Protein AF-A0A847K3V3-F1 (afdb_monomer_lite)

Radius of gyration: 25.54 Å; chains: 1; bounding box: 65×46×71 Å

Secondary structure (DSSP, 8-state)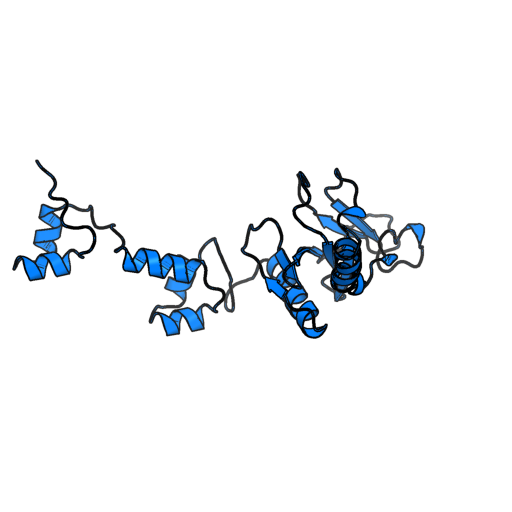:
-------TT--HHHHHHHTT--HHHHHHHH-S------HHHHHHHHHHHT--S-HHHHHHHHT--HHHHHHHHTTTS---SSS---HHHHHHHHHHHHHHHTT--EEEPPTTSSSSEEETTTEEEEEEEE-S----TT-SSPEEEEE--S---S---SEEEEEETTTTEEEEEEGGGS-TT--EEEEESS-S-GGG-TTGGGBT-THHHHTHHHHHHHHTTS--

Structure (mmCIF, N/CA/C/O backbone):
data_AF-A0A847K3V3-F1
#
_entry.id   AF-A0A847K3V3-F1
#
loop_
_atom_site.group_PDB
_atom_site.id
_atom_site.type_symbol
_atom_site.label_atom_id
_atom_site.label_alt_id
_atom_site.label_comp_id
_atom_site.label_asym_id
_atom_site.label_entity_id
_atom_site.label_seq_id
_atom_site.pdbx_PDB_ins_code
_atom_site.Cartn_x
_atom_site.Cartn_y
_atom_site.Cartn_z
_atom_site.occupancy
_atom_site.B_iso_or_equiv
_atom_site.auth_seq_id
_atom_site.auth_comp_id
_atom_site.auth_asym_id
_atom_site.auth_atom_id
_atom_site.pdbx_PDB_model_num
ATOM 1 N N . MET A 1 1 ? -19.399 -12.990 51.631 1.00 38.16 1 MET A N 1
ATOM 2 C CA . MET A 1 1 ? -20.246 -11.863 51.183 1.00 38.16 1 MET A CA 1
ATOM 3 C C . MET A 1 1 ? -20.581 -12.101 49.711 1.00 38.16 1 MET A C 1
ATOM 5 O O . MET A 1 1 ? -19.675 -12.047 48.886 1.00 38.16 1 MET A O 1
ATOM 9 N N . MET A 1 2 ? -21.820 -12.499 49.395 1.00 31.27 2 MET A N 1
ATOM 10 C CA . MET A 1 2 ? -22.262 -12.722 48.008 1.00 31.27 2 MET A CA 1
ATOM 11 C C . MET A 1 2 ? -22.215 -11.388 47.258 1.00 31.27 2 MET A C 1
ATOM 13 O O . MET A 1 2 ? -22.890 -10.440 47.647 1.00 31.27 2 MET A O 1
ATOM 17 N N . ARG A 1 3 ? -21.398 -11.299 46.203 1.00 40.47 3 ARG A N 1
ATOM 18 C CA . ARG A 1 3 ? -21.439 -10.159 45.281 1.00 40.47 3 ARG A CA 1
ATOM 19 C C . ARG A 1 3 ? -22.693 -10.304 44.426 1.00 40.47 3 ARG A C 1
ATOM 21 O O . ARG A 1 3 ? -22.764 -11.219 43.609 1.00 40.47 3 ARG A O 1
ATOM 28 N N . LEU A 1 4 ? -23.662 -9.416 44.625 1.00 42.53 4 LEU A N 1
ATOM 29 C CA . LEU A 1 4 ? -24.812 -9.273 43.737 1.00 42.53 4 LEU A CA 1
ATOM 30 C C . LEU A 1 4 ? -24.288 -8.858 42.354 1.00 42.53 4 LEU A C 1
ATOM 32 O O . LEU A 1 4 ? -23.790 -7.746 42.184 1.00 42.53 4 LEU A O 1
ATOM 36 N N . ARG A 1 5 ? -24.336 -9.770 41.378 1.00 48.75 5 ARG A N 1
ATOM 37 C CA . ARG A 1 5 ? -24.176 -9.426 39.961 1.00 48.75 5 ARG A CA 1
ATOM 38 C C . ARG A 1 5 ? -25.564 -9.058 39.455 1.00 48.75 5 ARG A C 1
ATOM 40 O O . ARG A 1 5 ? -26.377 -9.943 39.215 1.00 48.75 5 ARG A O 1
ATOM 47 N N . PHE A 1 6 ? -25.856 -7.763 39.416 1.00 49.50 6 PHE A N 1
ATOM 48 C CA . PHE A 1 6 ? -27.097 -7.268 38.830 1.00 49.50 6 PHE A CA 1
ATOM 49 C C . PHE A 1 6 ? -26.998 -7.327 37.299 1.00 49.50 6 PHE A C 1
ATOM 51 O O . PHE A 1 6 ? -25.887 -7.273 36.770 1.00 49.50 6 PHE A O 1
ATOM 58 N N . GLY A 1 7 ? -28.138 -7.509 36.624 1.00 51.12 7 GLY A N 1
ATOM 59 C CA . GLY A 1 7 ? -28.247 -7.855 35.201 1.00 51.12 7 GLY A CA 1
ATOM 60 C C . GLY A 1 7 ? -27.333 -7.040 34.283 1.00 51.12 7 GLY A C 1
ATOM 61 O O . GLY A 1 7 ? -27.104 -5.854 34.508 1.00 51.12 7 GLY A O 1
ATOM 62 N N . GLU A 1 8 ? -26.804 -7.701 33.252 1.00 55.78 8 GLU A N 1
ATOM 63 C CA . GLU A 1 8 ? -25.613 -7.339 32.460 1.00 55.78 8 GLU A CA 1
ATOM 64 C C . GLU A 1 8 ? -25.660 -5.999 31.687 1.00 55.78 8 GLU A C 1
ATOM 66 O O . GLU A 1 8 ? -24.830 -5.768 30.811 1.00 55.78 8 GLU A O 1
ATOM 71 N N . ARG A 1 9 ? -26.605 -5.091 31.959 1.00 57.56 9 ARG A N 1
ATOM 72 C CA . ARG A 1 9 ? -26.912 -3.962 31.062 1.00 57.56 9 ARG A CA 1
ATOM 73 C C . ARG A 1 9 ? -27.225 -2.622 31.726 1.00 57.56 9 ARG A C 1
ATOM 75 O O . ARG A 1 9 ? -27.602 -1.699 31.016 1.00 57.56 9 ARG A O 1
ATOM 82 N N . MET A 1 10 ? -27.049 -2.475 33.040 1.00 62.75 10 MET A N 1
ATOM 83 C CA . MET A 1 10 ? -27.389 -1.228 33.745 1.00 62.75 10 MET A CA 1
ATOM 84 C C . MET A 1 10 ? -26.160 -0.532 34.335 1.00 62.75 10 MET A C 1
ATOM 86 O O . MET A 1 10 ? -25.298 -1.151 34.962 1.00 62.75 10 MET A O 1
ATOM 90 N N . SER A 1 11 ? -26.084 0.784 34.156 1.00 68.88 11 SER A N 1
ATOM 91 C CA . SER A 1 11 ? -25.119 1.649 34.830 1.00 68.88 11 SER A CA 1
ATOM 92 C C . SER A 1 11 ? -25.446 1.790 36.322 1.00 68.88 11 SER A C 1
ATOM 94 O O . SER A 1 11 ? -26.583 1.627 36.762 1.00 68.88 11 SER A O 1
ATOM 96 N N . LEU A 1 12 ? -24.452 2.179 37.130 1.00 74.44 12 LEU A N 1
ATOM 97 C CA . LEU A 1 12 ? -24.646 2.415 38.571 1.00 74.44 12 LEU A CA 1
ATOM 98 C C . LEU A 1 12 ? -25.704 3.494 38.874 1.00 74.44 12 LEU A C 1
ATOM 100 O O . LEU A 1 12 ? -26.260 3.508 39.969 1.00 74.44 12 LEU A O 1
ATOM 104 N N . ALA A 1 13 ? -25.939 4.420 37.939 1.00 74.44 13 ALA A N 1
ATOM 105 C CA . ALA A 1 13 ? -26.953 5.460 38.079 1.00 74.44 13 ALA A CA 1
ATOM 106 C C . ALA A 1 13 ? -28.365 4.909 37.837 1.00 74.44 13 ALA A C 1
ATOM 108 O O . ALA A 1 13 ? -29.261 5.207 38.619 1.00 74.44 13 ALA A O 1
ATOM 109 N N . GLU A 1 14 ? -28.538 4.064 36.817 1.00 74.62 14 GLU A N 1
ATOM 110 C CA . GLU A 1 14 ? -29.817 3.407 36.508 1.00 74.62 14 GLU A CA 1
ATOM 111 C C . GLU A 1 14 ? -30.233 2.450 37.628 1.00 74.62 14 GLU A C 1
ATOM 113 O O . GLU A 1 14 ? -31.376 2.491 38.072 1.00 74.62 14 GLU A O 1
ATOM 118 N N . ILE A 1 15 ? -29.280 1.687 38.178 1.00 76.88 15 ILE A N 1
ATOM 119 C CA . ILE A 1 15 ? -29.513 0.876 39.385 1.00 76.88 15 ILE A CA 1
ATOM 120 C C . ILE A 1 15 ? -29.918 1.785 40.558 1.00 76.88 15 ILE A C 1
ATOM 122 O O . ILE A 1 15 ? -30.820 1.469 41.325 1.00 76.88 15 ILE A O 1
ATOM 126 N N . GLY A 1 16 ? -29.274 2.944 40.712 1.00 82.88 16 GLY A N 1
ATOM 127 C CA . GLY A 1 16 ? -29.629 3.888 41.771 1.00 82.88 16 GLY A CA 1
ATOM 128 C C . GLY A 1 16 ? -31.071 4.386 41.662 1.00 82.88 16 GLY A C 1
ATOM 129 O O . GLY A 1 16 ? -31.800 4.406 42.651 1.00 82.88 16 GLY A O 1
ATOM 130 N N . GLN A 1 17 ? -31.497 4.733 40.449 1.00 84.06 17 GLN A N 1
ATOM 131 C CA . GLN A 1 17 ? -32.852 5.200 40.179 1.00 84.06 17 GLN A CA 1
ATOM 132 C C . GLN A 1 17 ? -33.901 4.106 40.407 1.00 84.06 17 GLN A C 1
ATOM 134 O O . GLN A 1 17 ? -34.920 4.379 41.035 1.00 84.06 17 GLN A O 1
ATOM 139 N N . GLU A 1 18 ? -33.642 2.880 39.949 1.00 82.81 18 GLU A N 1
ATOM 140 C CA . GLU A 1 18 ? -34.555 1.743 40.116 1.00 82.81 18 GLU A CA 1
ATOM 141 C C . GLU A 1 18 ? -34.776 1.394 41.594 1.00 82.81 18 GLU A C 1
ATOM 143 O O . GLU A 1 18 ? -35.905 1.179 42.030 1.00 82.81 18 GLU A O 1
ATOM 148 N N . PHE A 1 19 ? -33.704 1.395 42.387 1.00 82.75 19 PHE A N 1
ATOM 149 C CA . PHE A 1 19 ? -33.751 1.002 43.796 1.00 82.75 19 PHE A CA 1
ATOM 150 C C . PHE A 1 19 ? -33.938 2.179 44.763 1.00 82.75 19 PHE A C 1
ATOM 152 O O . PHE A 1 19 ? -33.891 1.983 45.978 1.00 82.75 19 PHE A O 1
ATOM 159 N N . GLY A 1 20 ? -34.128 3.402 44.257 1.00 86.50 20 GLY A N 1
ATOM 160 C CA . GLY A 1 20 ? -34.307 4.599 45.086 1.00 86.50 20 GLY A CA 1
ATOM 161 C C . GLY A 1 20 ? -33.097 4.924 45.970 1.00 86.50 20 GLY A C 1
ATOM 162 O O . GLY A 1 20 ? -33.245 5.469 47.063 1.00 86.50 20 GLY A O 1
ATOM 163 N N . VAL A 1 21 ? -31.889 4.573 45.527 1.00 87.62 21 VAL A N 1
ATOM 164 C CA . VAL A 1 21 ? -30.637 4.782 46.266 1.00 87.62 21 VAL A CA 1
ATOM 165 C C . VAL A 1 21 ? -29.656 5.623 45.457 1.00 87.62 21 VAL A C 1
ATOM 167 O O . VAL A 1 21 ? -29.649 5.625 44.230 1.00 87.62 21 VAL A O 1
ATOM 170 N N . SER A 1 22 ? -28.777 6.358 46.138 1.00 84.81 22 SER A N 1
ATOM 171 C CA . SER A 1 22 ? -27.793 7.181 45.432 1.00 84.81 22 SER A CA 1
ATOM 172 C C . SER A 1 22 ? -26.804 6.315 44.641 1.00 84.81 22 SER A C 1
ATOM 174 O O . SER A 1 22 ? -26.411 5.232 45.078 1.00 84.81 22 SER A O 1
ATOM 176 N N . ARG A 1 23 ? -26.315 6.830 43.504 1.00 81.19 23 ARG A N 1
ATOM 177 C CA . ARG A 1 23 ? -25.229 6.207 42.719 1.00 81.19 23 ARG A CA 1
ATOM 178 C C . ARG A 1 23 ? -24.036 5.806 43.595 1.00 81.19 23 ARG A C 1
ATOM 180 O O . ARG A 1 23 ? -23.436 4.754 43.389 1.00 81.19 23 ARG A O 1
ATOM 187 N N . GLU A 1 24 ? -23.689 6.643 44.574 1.00 80.81 24 GLU A N 1
ATOM 188 C CA . GLU A 1 24 ? -22.581 6.374 45.494 1.00 80.81 24 GLU A CA 1
ATOM 189 C C . GLU A 1 24 ? -22.891 5.199 46.429 1.00 80.81 24 GLU A C 1
ATOM 191 O O . GLU A 1 24 ? -22.016 4.377 46.696 1.00 80.81 24 GLU A O 1
ATOM 196 N N . ARG A 1 25 ? -24.151 5.046 46.854 1.00 79.75 25 ARG A N 1
ATOM 197 C CA . ARG A 1 25 ? -24.591 3.891 47.639 1.00 79.75 25 ARG A CA 1
ATOM 198 C C . ARG A 1 25 ? -24.512 2.596 46.833 1.00 79.75 25 ARG A C 1
ATOM 200 O O . ARG A 1 25 ? -24.013 1.600 47.349 1.00 79.75 25 ARG A O 1
ATOM 207 N N . VAL A 1 26 ? -24.910 2.623 45.560 1.00 78.94 26 VAL A N 1
ATOM 208 C CA . VAL A 1 26 ? -24.746 1.483 44.640 1.00 78.94 26 VAL A CA 1
ATOM 209 C C . VAL A 1 26 ? -23.263 1.124 44.480 1.00 78.94 26 VAL A C 1
ATOM 211 O O . VAL A 1 26 ? -22.890 -0.042 44.617 1.00 78.94 26 VAL A O 1
ATOM 214 N N . ARG A 1 27 ? -22.391 2.123 44.277 1.00 75.81 27 ARG A N 1
ATOM 215 C CA . ARG A 1 27 ? -20.932 1.932 44.170 1.00 75.81 27 ARG A CA 1
ATOM 216 C C . ARG A 1 27 ? -20.332 1.281 45.418 1.00 75.81 27 ARG A C 1
ATOM 218 O O . ARG A 1 27 ? -19.467 0.418 45.303 1.00 75.81 27 ARG A O 1
ATOM 225 N N . GLN A 1 28 ? -20.781 1.681 46.605 1.00 74.50 28 GLN A N 1
ATOM 226 C CA . GLN A 1 28 ? -20.326 1.108 47.875 1.00 74.50 28 GLN A CA 1
ATOM 227 C C . GLN A 1 28 ? -20.761 -0.353 48.051 1.00 74.50 28 GLN A C 1
ATOM 229 O O . GLN A 1 28 ? -19.992 -1.150 48.581 1.00 74.50 28 GLN A O 1
ATOM 234 N N . ILE A 1 29 ? -21.967 -0.710 47.595 1.00 74.38 29 ILE A N 1
ATOM 235 C CA . ILE A 1 29 ? -22.533 -2.063 47.728 1.00 74.38 29 ILE A CA 1
ATOM 236 C C . ILE A 1 29 ? -21.887 -3.043 46.736 1.00 74.38 29 ILE A C 1
ATOM 238 O O . ILE A 1 29 ? -21.522 -4.156 47.109 1.00 74.38 29 ILE A O 1
ATOM 242 N N . ILE A 1 30 ? -21.728 -2.636 45.473 1.00 68.44 30 ILE A N 1
ATOM 243 C CA . ILE A 1 30 ? -21.231 -3.499 44.383 1.00 68.44 30 ILE A CA 1
ATOM 244 C C . ILE A 1 30 ? -19.688 -3.418 44.257 1.00 68.44 30 ILE A C 1
ATOM 246 O O . ILE A 1 30 ? -19.038 -4.252 43.613 1.00 68.44 30 ILE A O 1
ATOM 250 N N . GLY A 1 31 ? -19.072 -2.445 44.935 1.00 57.97 31 GLY A N 1
ATOM 251 C CA . GLY A 1 31 ? -17.639 -2.171 44.915 1.00 57.97 31 GLY A CA 1
ATOM 252 C C . GLY A 1 31 ? -17.179 -1.452 43.643 1.00 57.97 31 GLY A C 1
ATOM 253 O O . GLY A 1 31 ? -17.958 -1.142 42.744 1.00 57.97 31 GLY A O 1
ATOM 254 N N . ASN A 1 32 ? -15.868 -1.217 43.529 1.00 53.97 32 ASN A N 1
ATOM 255 C CA . ASN A 1 32 ? -15.234 -0.587 42.361 1.00 53.97 32 ASN A CA 1
ATOM 256 C C . ASN A 1 32 ? -15.134 -1.538 41.145 1.00 53.97 32 ASN A C 1
ATOM 258 O O . ASN A 1 32 ? -14.173 -1.499 40.384 1.00 53.97 32 ASN A O 1
ATOM 262 N N . SER A 1 33 ? -16.123 -2.415 40.967 1.00 51.25 33 SER A N 1
ATOM 263 C CA . SER A 1 33 ? -16.290 -3.255 39.776 1.00 51.25 33 SER A CA 1
ATOM 264 C C . SER A 1 33 ? -16.722 -2.440 38.545 1.00 51.25 33 SER A C 1
ATOM 266 O O . SER A 1 33 ? -16.792 -2.984 37.448 1.00 51.25 33 SER A O 1
ATOM 268 N N . GLY A 1 34 ? -16.952 -1.129 38.716 1.00 44.19 34 GLY A N 1
ATOM 269 C CA . GLY A 1 34 ? -17.427 -0.139 37.741 1.00 44.19 34 GLY A CA 1
ATOM 270 C C . GLY A 1 34 ? -16.515 0.170 36.547 1.00 44.19 34 GLY A C 1
ATOM 271 O O . GLY A 1 34 ? -16.474 1.307 36.088 1.00 44.19 34 GLY A O 1
ATOM 272 N N . ARG A 1 35 ? -15.812 -0.829 36.014 1.00 46.53 35 ARG A N 1
ATOM 273 C CA . ARG A 1 35 ? -15.367 -0.849 34.615 1.00 46.53 35 ARG A CA 1
ATOM 274 C C . ARG A 1 35 ? -16.079 -1.962 33.849 1.00 46.53 35 ARG A C 1
ATOM 276 O O . ARG A 1 35 ? -15.466 -2.668 33.059 1.00 46.53 35 ARG A O 1
ATOM 283 N N . VAL A 1 36 ? -17.377 -2.130 34.067 1.00 50.47 36 VAL A N 1
ATOM 284 C CA . VAL A 1 36 ? -18.196 -2.761 33.034 1.00 50.47 36 VAL A CA 1
ATOM 285 C C . VAL A 1 36 ? -18.479 -1.640 32.040 1.00 50.47 36 VAL A C 1
ATOM 287 O O . VAL A 1 36 ? -19.313 -0.777 32.307 1.00 50.47 36 VAL A O 1
ATOM 290 N N . LEU A 1 37 ? -17.698 -1.561 30.953 1.00 54.47 37 LEU A N 1
ATOM 291 C CA . LEU A 1 37 ? -18.171 -0.831 29.775 1.00 54.47 37 LEU A CA 1
ATOM 292 C C . LEU A 1 37 ? -19.543 -1.430 29.472 1.00 54.47 37 LEU A C 1
ATOM 294 O O . LEU A 1 37 ? -19.633 -2.649 29.329 1.00 54.47 37 LEU A O 1
ATOM 298 N N . SER A 1 38 ? -20.598 -0.614 29.431 1.00 65.06 38 SER A N 1
ATOM 299 C CA . SER A 1 38 ? -21.886 -1.134 28.985 1.00 65.06 38 SER A CA 1
ATOM 300 C C . SER A 1 38 ? -21.700 -1.754 27.601 1.00 65.06 38 SER A C 1
ATOM 302 O O . SER A 1 38 ? -20.870 -1.287 26.816 1.00 65.06 38 SER A O 1
ATOM 304 N N . GLU A 1 39 ? -22.443 -2.818 27.313 1.00 63.84 39 GLU A N 1
ATOM 305 C CA . GLU A 1 39 ? -22.359 -3.531 26.036 1.00 63.84 39 GLU A CA 1
ATOM 306 C C . GLU A 1 39 ? -22.496 -2.558 24.852 1.00 63.84 39 GLU A C 1
ATOM 308 O O . GLU A 1 39 ? -21.675 -2.586 23.944 1.00 63.84 39 GLU A O 1
ATOM 313 N N . ALA A 1 40 ? -23.373 -1.557 24.978 1.00 66.38 40 ALA A N 1
ATOM 314 C CA . ALA A 1 40 ? -23.519 -0.459 24.024 1.00 66.38 40 ALA A CA 1
ATOM 315 C C . ALA A 1 40 ? -22.248 0.397 23.832 1.00 66.38 40 ALA A C 1
ATOM 317 O O . ALA A 1 40 ? -21.953 0.827 22.720 1.00 66.38 40 ALA A O 1
ATOM 318 N N . ILE A 1 41 ? -21.471 0.672 24.890 1.00 74.81 41 ILE A N 1
ATOM 319 C CA . ILE A 1 41 ? -20.188 1.383 24.751 1.00 74.81 41 ILE A CA 1
ATOM 320 C C . ILE A 1 41 ? -19.157 0.466 24.091 1.00 74.81 41 ILE A C 1
ATOM 322 O O . ILE A 1 41 ? -18.360 0.955 23.294 1.00 74.81 41 ILE A O 1
ATOM 326 N N . ARG A 1 42 ? -19.162 -0.840 24.394 1.00 74.94 42 ARG A N 1
ATOM 327 C CA . ARG A 1 42 ? -18.264 -1.806 23.746 1.00 74.94 42 ARG A CA 1
ATOM 328 C C . ARG A 1 42 ? -18.563 -1.908 22.252 1.00 74.94 42 ARG A C 1
ATOM 330 O O . ARG A 1 42 ? -17.656 -1.679 21.467 1.00 74.94 42 ARG A O 1
ATOM 337 N N . GLU A 1 43 ? -19.816 -2.148 21.878 1.00 76.25 43 GLU A N 1
ATOM 338 C CA . GLU A 1 43 ? -20.271 -2.232 20.484 1.00 76.25 43 GLU A CA 1
ATOM 339 C C . GLU A 1 43 ? -19.971 -0.942 19.721 1.00 76.25 43 GLU A C 1
ATOM 341 O O . GLU A 1 43 ? -19.357 -0.971 18.661 1.00 76.25 43 GLU A O 1
ATOM 346 N N . ARG A 1 44 ? -20.294 0.221 20.301 1.00 85.94 44 ARG A N 1
ATOM 347 C CA . ARG A 1 44 ? -19.952 1.517 19.702 1.00 85.94 44 ARG A CA 1
ATOM 348 C C . ARG A 1 44 ? -18.444 1.678 19.520 1.00 85.94 44 ARG A C 1
ATOM 350 O O . ARG A 1 44 ? -18.002 2.212 18.509 1.00 85.94 44 ARG A O 1
ATOM 357 N N . ASN A 1 45 ? -17.648 1.286 20.512 1.00 85.19 45 ASN A N 1
ATOM 358 C CA . ASN A 1 45 ? -16.199 1.400 20.417 1.00 85.19 45 ASN A CA 1
ATOM 359 C C . ASN A 1 45 ? -15.636 0.432 19.367 1.00 85.19 45 ASN A C 1
ATOM 361 O O . ASN A 1 45 ? -14.742 0.842 18.642 1.00 85.19 45 ASN A O 1
ATOM 365 N N . GLU A 1 46 ? -16.183 -0.778 19.233 1.00 78.44 46 GLU A N 1
ATOM 366 C CA . GLU A 1 46 ? -15.847 -1.724 18.160 1.00 78.44 46 GLU A CA 1
ATOM 367 C C . GLU A 1 46 ? -16.249 -1.177 16.780 1.00 78.44 46 GLU A C 1
ATOM 369 O O . GLU A 1 46 ? -15.463 -1.259 15.837 1.00 78.44 46 GLU A O 1
ATOM 374 N N . GLU A 1 47 ? -17.419 -0.546 16.644 1.00 78.50 47 GLU A N 1
ATOM 375 C CA . GLU A 1 47 ? -17.811 0.147 15.410 1.00 78.50 47 GLU A CA 1
ATOM 376 C C . GLU A 1 47 ? -16.853 1.294 15.076 1.00 78.50 47 GLU A C 1
ATOM 378 O O . GLU A 1 47 ? -16.436 1.437 13.931 1.00 78.50 47 GLU A O 1
ATOM 383 N N . ILE A 1 48 ? -16.490 2.119 16.064 1.00 80.56 48 ILE A N 1
ATOM 384 C CA . ILE A 1 48 ? -15.541 3.228 15.895 1.00 80.56 48 ILE A CA 1
ATOM 385 C C . ILE A 1 48 ? -14.149 2.699 15.526 1.00 80.56 48 ILE A C 1
ATOM 387 O O . ILE A 1 48 ? -13.482 3.285 14.674 1.00 80.56 48 ILE A O 1
ATOM 391 N N . GLU A 1 49 ? -13.712 1.612 16.162 1.00 74.62 49 GLU A N 1
ATOM 392 C CA . GLU A 1 49 ? -12.412 0.973 15.945 1.00 74.62 49 GLU A CA 1
ATOM 393 C C . GLU A 1 49 ? -12.298 0.397 14.527 1.00 74.62 49 GLU A C 1
ATOM 395 O O . GLU A 1 49 ? -11.257 0.557 13.891 1.00 74.62 49 GLU A O 1
ATOM 400 N N . ASN A 1 50 ? -13.380 -0.191 14.006 1.00 65.56 50 ASN A N 1
ATOM 401 C CA . ASN A 1 50 ? -13.428 -0.813 12.680 1.00 65.56 50 ASN A CA 1
ATOM 402 C C . ASN A 1 50 ? -13.959 0.117 11.569 1.00 65.56 50 ASN A C 1
ATOM 404 O O . ASN A 1 50 ? -14.120 -0.311 10.428 1.00 65.56 50 ASN A O 1
ATOM 408 N N . SER A 1 51 ? -14.255 1.387 11.867 1.00 66.69 51 SER A N 1
ATOM 409 C CA . SER A 1 51 ? -14.836 2.306 10.884 1.00 66.69 51 SER A CA 1
ATOM 410 C C . SER A 1 51 ? -13.794 2.938 9.953 1.00 66.69 51 SER A C 1
ATOM 412 O O . SER A 1 51 ? -12.817 3.553 10.393 1.00 66.69 51 SER A O 1
ATOM 414 N N . ILE A 1 52 ? -14.097 2.918 8.651 1.00 62.12 52 ILE A N 1
ATOM 415 C CA . ILE A 1 52 ? -13.359 3.635 7.595 1.00 62.12 52 ILE A CA 1
ATOM 416 C C . ILE A 1 52 ? -13.630 5.154 7.574 1.00 62.12 52 ILE A C 1
ATOM 418 O O . ILE A 1 52 ? -13.001 5.898 6.823 1.00 62.12 52 ILE A O 1
ATOM 422 N N . SER A 1 53 ? -14.566 5.651 8.392 1.00 61.28 53 SER A N 1
ATOM 423 C CA . SER A 1 53 ? -14.902 7.080 8.447 1.00 61.28 53 SER A CA 1
ATOM 424 C C . SER A 1 53 ? -13.815 7.918 9.144 1.00 61.28 53 SER A C 1
ATOM 426 O O . SER A 1 53 ? -13.053 7.445 9.998 1.00 61.28 53 SER A O 1
ATOM 428 N N . THR A 1 54 ? -13.739 9.207 8.794 1.00 63.34 54 THR A N 1
ATOM 429 C CA . THR A 1 54 ? -12.760 10.141 9.380 1.00 63.34 54 THR A CA 1
ATOM 430 C C . THR A 1 54 ? -13.046 10.405 10.861 1.00 63.34 54 THR A C 1
ATOM 432 O O . THR A 1 54 ? -14.191 10.328 11.308 1.00 63.34 54 THR A O 1
ATOM 435 N N . THR A 1 55 ? -12.016 10.758 11.639 1.00 71.00 55 THR A N 1
ATOM 436 C CA . THR A 1 55 ? -12.174 11.101 13.064 1.00 71.00 55 THR A CA 1
ATOM 437 C C . THR A 1 55 ? -13.173 12.245 13.292 1.00 71.00 55 THR A C 1
ATOM 439 O O . THR A 1 55 ? -14.039 12.068 14.147 1.00 71.00 55 THR A O 1
ATOM 442 N N . PRO A 1 56 ? -13.170 13.346 12.509 1.00 71.62 56 PRO A N 1
ATOM 443 C CA . PRO A 1 56 ? -14.205 14.378 12.616 1.00 71.62 56 PRO A CA 1
ATOM 444 C C . PRO A 1 56 ? -15.616 13.877 12.267 1.00 71.62 56 PRO A C 1
ATOM 446 O O . PRO A 1 56 ? -16.587 14.239 12.932 1.00 71.62 56 PRO A O 1
ATOM 449 N N . ALA A 1 57 ? -15.757 13.012 11.254 1.00 68.94 57 ALA A N 1
ATOM 450 C CA . ALA A 1 57 ? -17.056 12.446 10.884 1.00 68.94 57 ALA A CA 1
ATOM 451 C C . ALA A 1 57 ? -17.607 11.521 11.979 1.00 68.94 57 ALA A C 1
ATOM 453 O O . ALA A 1 57 ? -18.788 11.595 12.312 1.00 68.94 57 ALA A O 1
ATOM 454 N N . LEU A 1 58 ? -16.748 10.697 12.583 1.00 79.12 58 LEU A N 1
ATOM 455 C CA . LEU A 1 58 ? -17.095 9.831 13.710 1.00 79.12 58 LEU A CA 1
ATOM 456 C C . LEU A 1 58 ? -17.397 10.635 14.977 1.00 79.12 58 LEU A C 1
ATOM 458 O O . LEU A 1 58 ? -18.377 10.349 15.661 1.00 79.12 58 LEU A O 1
ATOM 462 N N . ALA A 1 59 ? -16.606 11.671 15.256 1.00 82.06 59 ALA A N 1
ATOM 463 C CA . ALA A 1 59 ? -16.846 12.611 16.346 1.00 82.06 59 ALA A CA 1
ATOM 464 C C . ALA A 1 59 ? -18.239 13.242 16.218 1.00 82.06 59 ALA A C 1
ATOM 466 O O . ALA A 1 59 ? -19.022 13.215 17.166 1.00 82.06 59 ALA A O 1
ATOM 467 N N . LYS A 1 60 ? -18.598 13.698 15.010 1.00 85.06 60 LYS A N 1
ATOM 468 C CA . LYS A 1 60 ? -19.934 14.219 14.706 1.00 85.06 60 LYS A CA 1
ATOM 469 C C . LYS A 1 60 ? -21.028 13.149 14.825 1.00 85.06 60 LYS A C 1
ATOM 471 O O . LYS A 1 60 ? -22.056 13.426 15.434 1.00 85.06 60 LYS A O 1
ATOM 476 N N . LYS A 1 61 ? -20.821 11.945 14.273 1.00 85.75 61 LYS A N 1
ATOM 477 C CA . LYS A 1 61 ? -21.797 10.833 14.284 1.00 85.75 61 LYS A CA 1
ATOM 478 C C . LYS A 1 61 ? -22.162 10.403 15.704 1.00 85.75 61 LYS A C 1
ATOM 480 O O . LYS A 1 61 ? -23.335 10.210 16.000 1.00 85.75 61 LYS A O 1
ATOM 485 N N . TYR A 1 62 ? -21.159 10.241 16.564 1.00 85.00 62 TYR A N 1
ATOM 486 C CA . TYR A 1 62 ? -21.339 9.713 17.918 1.00 85.00 62 TYR A CA 1
ATOM 487 C C . TYR A 1 62 ? -21.417 10.804 18.996 1.00 85.00 62 TYR A C 1
ATOM 489 O O . TYR A 1 62 ? -21.562 10.477 20.173 1.00 85.00 62 TYR A O 1
ATOM 497 N N . GLY A 1 63 ? -21.310 12.086 18.624 1.00 84.00 63 GLY A N 1
ATOM 498 C CA . GLY A 1 63 ? -21.305 13.206 19.571 1.00 84.00 63 GLY A CA 1
ATOM 499 C C . GLY A 1 63 ? -20.116 13.171 20.537 1.00 84.00 63 GLY A C 1
ATOM 500 O O . GLY A 1 63 ? -20.247 13.547 21.700 1.00 84.00 63 GLY A O 1
ATOM 501 N N . LEU A 1 64 ? -18.968 12.666 20.081 1.00 86.12 64 LEU A N 1
ATOM 502 C CA . LEU A 1 64 ? -17.755 12.489 20.882 1.00 86.12 64 LEU A CA 1
ATOM 503 C C . LEU A 1 64 ? -16.679 13.489 20.463 1.00 86.12 64 LEU A C 1
ATOM 505 O O . LEU A 1 64 ? -16.684 13.988 19.342 1.00 86.12 64 LEU A O 1
ATOM 509 N N . SER A 1 65 ? -15.716 13.758 21.347 1.00 83.56 65 SER A N 1
ATOM 510 C CA . SER A 1 65 ? -14.549 14.553 20.963 1.00 83.56 65 SER A CA 1
ATOM 511 C C . SER A 1 65 ? -13.626 13.755 20.043 1.00 83.56 65 SER A C 1
ATOM 513 O O . SER A 1 65 ? -13.479 12.537 20.178 1.00 83.56 65 SER A O 1
ATOM 515 N N . GLU A 1 66 ? -12.936 14.450 19.143 1.00 76.56 66 GLU A N 1
ATOM 516 C CA . GLU A 1 66 ? -11.948 13.830 18.254 1.00 76.56 66 GLU A CA 1
ATOM 517 C C . GLU A 1 66 ? -10.837 13.116 19.035 1.00 76.56 66 GLU A C 1
ATOM 519 O O . GLU A 1 66 ? -10.416 12.027 18.655 1.00 76.56 66 GLU A O 1
ATOM 524 N N . GLY A 1 67 ? -10.417 13.674 20.176 1.00 76.19 67 GLY A N 1
ATOM 525 C CA . GLY A 1 67 ? -9.454 13.032 21.074 1.00 76.19 67 GLY A CA 1
ATOM 526 C C . GLY A 1 67 ? -9.966 11.715 21.666 1.00 76.19 67 GLY A C 1
ATOM 527 O O . GLY A 1 67 ? -9.193 10.772 21.815 1.00 76.19 67 GLY A O 1
ATOM 528 N N . HIS A 1 68 ? -11.268 11.610 21.949 1.00 80.94 68 HIS A N 1
ATOM 529 C CA . HIS A 1 68 ? -11.881 10.372 22.435 1.00 80.94 68 HIS A CA 1
ATOM 530 C C . HIS A 1 68 ? -11.953 9.311 21.331 1.00 80.94 68 HIS A C 1
ATOM 532 O O . HIS A 1 68 ? -11.568 8.166 21.561 1.00 80.94 68 HIS A O 1
ATOM 538 N N . ILE A 1 69 ? -12.384 9.694 20.124 1.00 81.94 69 ILE A N 1
ATOM 539 C CA . ILE A 1 69 ? -12.376 8.814 18.944 1.00 81.94 69 ILE A CA 1
ATOM 540 C C . ILE A 1 69 ? -10.951 8.330 18.648 1.00 81.94 69 ILE A C 1
ATOM 542 O O . ILE A 1 69 ? -10.729 7.138 18.459 1.00 81.94 69 ILE A O 1
ATOM 546 N N . SER A 1 70 ? -9.974 9.237 18.673 1.00 72.81 70 SER A N 1
ATOM 547 C CA . SER A 1 70 ? -8.552 8.923 18.500 1.00 72.81 70 SER A CA 1
ATOM 548 C C . SER A 1 70 ? -8.040 7.955 19.573 1.00 72.81 70 SER A C 1
ATOM 550 O O . SER A 1 70 ? -7.333 7.001 19.260 1.00 72.81 70 SER A O 1
ATOM 552 N N . GLY A 1 71 ? -8.460 8.139 20.829 1.00 76.75 71 GLY A N 1
ATOM 553 C CA . GLY A 1 71 ? -8.152 7.221 21.924 1.00 76.75 71 GLY A CA 1
ATOM 554 C C . GLY A 1 71 ? -8.709 5.812 21.706 1.00 76.75 71 GLY A C 1
ATOM 555 O O . GLY A 1 71 ? -7.982 4.843 21.910 1.00 76.75 71 GLY A O 1
ATOM 556 N N . ILE A 1 72 ? -9.956 5.683 21.234 1.00 80.00 72 ILE A N 1
ATOM 557 C CA . ILE A 1 72 ? -10.564 4.380 20.896 1.00 80.00 72 ILE A CA 1
ATOM 558 C C . ILE A 1 72 ? -9.814 3.713 19.739 1.00 80.00 72 ILE A C 1
ATOM 560 O O . ILE A 1 72 ? -9.521 2.525 19.791 1.00 80.00 72 ILE A O 1
ATOM 564 N N . ARG A 1 73 ? -9.460 4.489 18.711 1.00 70.75 73 ARG A N 1
ATOM 565 C CA . ARG A 1 73 ? -8.754 4.001 17.517 1.00 70.75 73 ARG A CA 1
ATOM 566 C C . ARG A 1 73 ? -7.266 3.739 17.744 1.00 70.75 73 ARG A C 1
ATOM 568 O O . ARG A 1 73 ? -6.594 3.243 16.833 1.00 70.75 73 ARG A O 1
ATOM 575 N N . SER A 1 74 ? -6.731 4.107 18.912 1.00 61.88 74 SER A N 1
ATOM 576 C CA . SER A 1 74 ? -5.299 4.053 19.188 1.00 61.88 74 SER A CA 1
ATOM 577 C C . SER A 1 74 ? -4.778 2.618 19.044 1.00 61.88 74 SER A C 1
ATOM 579 O O . SER A 1 74 ? -5.025 1.742 19.864 1.00 61.88 74 SER A O 1
ATOM 581 N N . GLY A 1 75 ? -4.068 2.372 17.941 1.00 54.16 75 GLY A N 1
ATOM 582 C CA . GLY A 1 75 ? -3.455 1.082 17.635 1.00 54.16 75 GLY A CA 1
ATOM 583 C C . GLY A 1 75 ? -4.089 0.278 16.499 1.00 54.16 75 GLY A C 1
ATOM 584 O O . GLY A 1 75 ? -3.439 -0.676 16.078 1.00 54.16 75 GLY A O 1
ATOM 585 N N . LYS A 1 76 ? -5.272 0.640 15.968 1.00 52.00 76 LYS A N 1
ATOM 586 C CA . LYS A 1 76 ? -5.912 -0.167 14.907 1.00 52.00 76 LYS A CA 1
ATOM 587 C C . LYS A 1 76 ? -6.331 0.541 13.622 1.00 52.00 76 LYS A C 1
ATOM 589 O O . LYS A 1 76 ? -6.345 -0.154 12.615 1.00 52.00 76 LYS A O 1
ATOM 594 N N . TYR A 1 77 ? -6.586 1.859 13.578 1.00 46.34 77 TYR A N 1
ATOM 595 C CA . TYR A 1 77 ? -6.789 2.511 12.271 1.00 46.34 77 TYR A CA 1
ATOM 596 C C . TYR A 1 77 ? -6.862 4.045 12.214 1.00 46.34 77 TYR A C 1
ATOM 598 O O . TYR A 1 77 ? -7.383 4.706 13.107 1.00 46.34 77 TYR A O 1
ATOM 606 N N . HIS A 1 78 ? -6.411 4.539 11.054 1.00 45.44 78 HIS A N 1
ATOM 607 C CA . HIS A 1 78 ? -6.565 5.825 10.361 1.00 45.44 78 HIS A CA 1
ATOM 608 C C . HIS A 1 78 ? -6.479 7.129 11.158 1.00 45.44 78 HIS A C 1
ATOM 610 O O . HIS A 1 78 ? -7.460 7.669 11.671 1.00 45.44 78 HIS A O 1
ATOM 616 N N . MET A 1 79 ? -5.323 7.775 11.025 1.00 40.06 79 MET A N 1
ATOM 617 C CA . MET A 1 79 ? -5.286 9.230 10.986 1.00 40.06 79 MET A CA 1
ATOM 618 C C . MET A 1 79 ? -5.742 9.723 9.613 1.00 40.06 79 MET A C 1
ATOM 620 O O . MET A 1 79 ? -4.960 9.772 8.660 1.00 40.06 79 MET A O 1
ATOM 624 N N . ILE A 1 80 ? -7.006 10.134 9.526 1.00 43.09 80 ILE A N 1
ATOM 625 C CA . ILE A 1 80 ? -7.390 11.199 8.601 1.00 43.09 80 ILE A CA 1
ATOM 626 C C . ILE A 1 80 ? -7.504 12.480 9.435 1.00 43.09 80 ILE A C 1
ATOM 628 O O . ILE A 1 80 ? -8.436 12.634 10.220 1.00 43.09 80 ILE A O 1
ATOM 632 N N . ALA A 1 81 ? -6.492 13.331 9.218 1.00 32.88 81 ALA A N 1
ATOM 633 C CA . ALA A 1 81 ? -6.255 14.704 9.678 1.00 32.88 81 ALA A CA 1
ATOM 634 C C . ALA A 1 81 ? -5.827 14.915 11.147 1.00 32.88 81 ALA A C 1
ATOM 636 O O . ALA A 1 81 ? -6.651 14.990 12.049 1.00 32.88 81 ALA A O 1
ATOM 637 N N . GLY A 1 82 ? -4.512 15.100 11.358 1.00 32.28 82 GLY A N 1
ATOM 638 C CA . GLY A 1 82 ? -3.977 15.807 12.532 1.00 32.28 82 GLY A CA 1
ATOM 639 C C . GLY A 1 82 ? -2.586 15.380 13.009 1.00 32.28 82 GLY A C 1
ATOM 640 O O . GLY A 1 82 ? -1.860 16.196 13.566 1.00 32.28 82 GLY A O 1
ATOM 641 N N . GLY A 1 83 ? -2.182 14.129 12.777 1.00 35.00 83 GLY A N 1
ATOM 642 C CA . GLY A 1 83 ? -0.855 13.642 13.162 1.00 35.00 83 GLY A CA 1
ATOM 643 C C . GLY A 1 83 ? -0.017 13.170 11.976 1.00 35.00 83 GLY A C 1
ATOM 644 O O . GLY A 1 83 ? -0.529 12.910 10.886 1.00 35.00 83 GLY A O 1
ATOM 645 N N . ASN A 1 84 ? 1.288 13.021 12.210 1.00 36.56 84 ASN A N 1
ATOM 646 C CA . ASN A 1 84 ? 2.243 12.485 11.241 1.00 36.56 84 ASN A CA 1
ATOM 647 C C . ASN A 1 84 ? 1.895 11.027 10.895 1.00 36.56 84 ASN A C 1
ATOM 649 O O . ASN A 1 84 ? 2.201 10.118 11.666 1.00 36.56 84 ASN A O 1
ATOM 653 N N . ALA A 1 85 ? 1.249 10.799 9.750 1.00 50.66 85 ALA A N 1
ATOM 654 C CA . ALA A 1 85 ? 1.030 9.455 9.220 1.00 50.66 85 ALA A CA 1
ATOM 655 C C . ALA A 1 85 ? 2.376 8.742 9.007 1.00 50.66 85 ALA A C 1
ATOM 657 O O . ALA A 1 85 ? 3.372 9.369 8.621 1.00 50.66 85 ALA A O 1
ATOM 658 N N . ARG A 1 86 ? 2.425 7.428 9.256 1.00 70.38 86 ARG A N 1
ATOM 659 C CA . ARG A 1 86 ? 3.641 6.654 8.976 1.00 70.38 86 ARG A CA 1
ATOM 660 C C . ARG A 1 86 ? 3.847 6.613 7.462 1.00 70.38 86 ARG A C 1
ATOM 662 O O . ARG A 1 86 ? 2.896 6.554 6.692 1.00 70.38 86 ARG A O 1
ATOM 669 N N . LYS A 1 87 ? 5.106 6.642 7.021 1.00 80.00 87 LYS A N 1
ATOM 670 C CA . LYS A 1 87 ? 5.471 6.677 5.594 1.00 80.00 87 LYS A CA 1
ATOM 671 C C . LYS A 1 87 ? 4.759 5.600 4.751 1.00 80.00 87 LYS A C 1
ATOM 673 O O . LYS A 1 87 ? 4.331 5.918 3.651 1.00 80.00 87 LYS A O 1
ATOM 678 N N . GLY A 1 88 ? 4.590 4.380 5.274 1.00 82.44 88 GLY A N 1
ATOM 679 C CA . GLY A 1 88 ? 3.853 3.294 4.602 1.00 82.44 88 GLY A CA 1
ATOM 680 C C . GLY A 1 88 ? 2.395 3.654 4.301 1.00 82.44 88 GLY A C 1
ATOM 681 O O . GLY A 1 88 ? 2.003 3.668 3.141 1.00 82.44 88 GLY A O 1
ATOM 682 N N . GLU A 1 89 ? 1.660 4.118 5.313 1.00 79.00 89 GLU A N 1
ATOM 683 C CA . GLU A 1 89 ? 0.245 4.514 5.207 1.00 79.00 89 GLU A CA 1
ATOM 684 C C . GLU A 1 89 ? 0.015 5.631 4.176 1.00 79.00 89 GLU A C 1
ATOM 686 O O . GLU A 1 89 ? -1.019 5.706 3.511 1.00 79.00 89 GLU A O 1
ATOM 691 N N . ILE A 1 90 ? 0.976 6.554 4.050 1.00 84.19 90 ILE A N 1
ATOM 692 C CA . ILE A 1 90 ? 0.924 7.607 3.030 1.00 84.19 90 ILE A CA 1
ATOM 693 C C . ILE A 1 90 ? 0.998 6.989 1.628 1.00 84.19 90 ILE A C 1
ATOM 695 O O . ILE A 1 90 ? 0.278 7.433 0.736 1.00 84.19 90 ILE A O 1
ATOM 699 N N . VAL A 1 91 ? 1.835 5.968 1.435 1.00 90.25 91 VAL A N 1
ATOM 700 C CA . VAL A 1 91 ? 1.979 5.291 0.142 1.00 90.25 91 VAL A CA 1
ATOM 701 C C . VAL A 1 91 ? 0.764 4.424 -0.169 1.00 90.25 91 VAL A C 1
ATOM 703 O O . VAL A 1 91 ? 0.272 4.496 -1.287 1.00 90.25 91 VAL A O 1
ATOM 706 N N . GLU A 1 92 ? 0.244 3.667 0.796 1.00 93.44 92 GLU A N 1
ATOM 707 C CA . GLU A 1 92 ? -0.946 2.817 0.624 1.00 93.44 92 GLU A CA 1
ATOM 708 C C . GLU A 1 92 ? -2.155 3.633 0.149 1.00 93.44 92 GLU A C 1
ATOM 710 O O . GLU A 1 92 ? -2.745 3.333 -0.889 1.00 93.44 92 GLU A O 1
ATOM 715 N N . ARG A 1 93 ? -2.463 4.744 0.835 1.00 88.25 93 ARG A N 1
ATOM 716 C CA . ARG A 1 93 ? -3.553 5.649 0.425 1.00 88.25 93 ARG A CA 1
ATOM 717 C C . ARG A 1 93 ? -3.327 6.253 -0.951 1.00 88.25 93 ARG A C 1
ATOM 719 O O . ARG A 1 93 ? -4.265 6.375 -1.731 1.00 88.25 93 ARG A O 1
ATOM 726 N N . HIS A 1 94 ? -2.088 6.645 -1.240 1.00 90.31 94 HIS A N 1
ATOM 727 C CA . HIS A 1 94 ? -1.735 7.197 -2.543 1.00 90.31 94 HIS A CA 1
ATOM 728 C C . HIS A 1 94 ? -1.955 6.166 -3.654 1.00 90.31 94 HIS A C 1
ATOM 730 O O . HIS A 1 94 ? -2.521 6.499 -4.686 1.00 90.31 94 HIS A O 1
ATOM 736 N N . VAL A 1 95 ? -1.562 4.909 -3.439 1.00 95.94 95 VAL A N 1
ATOM 737 C CA . VAL A 1 95 ? -1.780 3.825 -4.406 1.00 95.94 95 VAL A CA 1
ATOM 738 C C . VAL A 1 95 ? -3.264 3.522 -4.587 1.00 95.94 95 VAL A C 1
ATOM 740 O O . VAL A 1 95 ? -3.691 3.382 -5.727 1.00 95.94 95 VAL A O 1
ATOM 743 N N . SER A 1 96 ? -4.053 3.478 -3.512 1.00 94.69 96 SER A N 1
ATOM 744 C CA . SER A 1 96 ? -5.511 3.306 -3.604 1.00 94.69 96 SER A CA 1
ATOM 745 C C . SER A 1 96 ? -6.167 4.412 -4.438 1.00 94.69 96 SER A C 1
ATOM 747 O O . SER A 1 96 ? -6.924 4.115 -5.360 1.00 94.69 96 SER A O 1
ATOM 749 N N . TRP A 1 97 ? -5.786 5.678 -4.217 1.00 90.50 97 TRP A N 1
ATOM 750 C CA . TRP A 1 97 ? -6.245 6.785 -5.061 1.00 90.50 97 TRP A CA 1
ATOM 751 C C . TRP A 1 97 ? -5.837 6.595 -6.530 1.00 90.50 97 TRP A C 1
ATOM 753 O O . TRP A 1 97 ? -6.678 6.716 -7.414 1.00 90.50 97 TRP A O 1
ATOM 763 N N . VAL A 1 98 ? -4.581 6.226 -6.807 1.00 92.75 98 VAL A N 1
ATOM 764 C CA . VAL A 1 98 ? -4.116 5.970 -8.183 1.00 92.75 98 VAL A CA 1
ATOM 765 C C . VAL A 1 98 ? -4.896 4.831 -8.843 1.00 92.75 98 VAL A C 1
ATOM 767 O O . VAL A 1 98 ? -5.224 4.939 -10.021 1.00 92.75 98 VAL A O 1
ATOM 770 N N . LEU A 1 99 ? -5.215 3.754 -8.121 1.00 94.00 99 LEU A N 1
ATOM 771 C CA . LEU A 1 99 ? -6.051 2.668 -8.642 1.00 94.00 99 LEU A CA 1
ATOM 772 C C . LEU A 1 99 ? -7.432 3.195 -9.052 1.00 94.00 99 LEU A C 1
ATOM 774 O O . LEU A 1 99 ? -7.866 2.941 -10.176 1.00 94.00 99 LEU A O 1
ATOM 778 N N . SER A 1 100 ? -8.066 4.003 -8.201 1.00 89.06 100 SER A N 1
ATOM 779 C CA . SER A 1 100 ? -9.359 4.625 -8.501 1.00 89.06 100 SER A CA 1
ATOM 780 C C . SER A 1 100 ? -9.297 5.561 -9.715 1.00 89.06 100 SER A C 1
ATOM 782 O O . SER A 1 100 ? -10.168 5.485 -10.577 1.00 89.06 100 SER A O 1
ATOM 784 N N . GLU A 1 101 ? -8.245 6.378 -9.853 1.00 87.88 101 GLU A N 1
ATOM 785 C CA . GLU A 1 101 ? -8.031 7.230 -11.041 1.00 87.88 101 GLU A CA 1
ATOM 786 C C . GLU A 1 101 ? -7.835 6.412 -12.329 1.00 87.88 101 GLU A C 1
ATOM 788 O O . GLU A 1 101 ? -8.151 6.876 -13.422 1.00 87.88 101 GLU A O 1
ATOM 793 N N . ASN A 1 102 ? -7.338 5.177 -12.212 1.00 86.94 102 ASN A N 1
ATOM 794 C CA . ASN A 1 102 ? -7.223 4.233 -13.326 1.00 86.94 102 ASN A CA 1
ATOM 795 C C . ASN A 1 102 ? -8.511 3.417 -13.559 1.00 86.94 102 ASN A C 1
ATOM 797 O O . ASN A 1 102 ? -8.504 2.484 -14.361 1.00 86.94 102 ASN A O 1
ATOM 801 N N . GLY A 1 103 ? -9.613 3.745 -12.877 1.00 88.50 103 GLY A N 1
ATOM 802 C CA . GLY A 1 103 ? -10.889 3.038 -13.002 1.00 88.50 103 GLY A CA 1
ATOM 803 C C . GLY A 1 103 ? -10.885 1.637 -12.385 1.00 88.50 103 GLY A C 1
ATOM 804 O O . GLY A 1 103 ? -11.695 0.799 -12.775 1.00 88.50 103 GLY A O 1
ATOM 805 N N . ILE A 1 104 ? -9.966 1.362 -11.456 1.00 91.56 104 ILE A N 1
ATOM 806 C CA . ILE A 1 104 ? -9.862 0.082 -10.754 1.00 91.56 104 ILE A CA 1
ATOM 807 C C . ILE A 1 104 ? -10.558 0.219 -9.403 1.00 91.56 104 ILE A C 1
ATOM 809 O O . ILE A 1 104 ? -10.098 0.953 -8.522 1.00 91.56 104 ILE A O 1
ATOM 813 N N . ASP A 1 105 ? -11.657 -0.514 -9.243 1.00 90.25 105 ASP A N 1
ATOM 814 C CA . ASP A 1 105 ? -12.348 -0.597 -7.961 1.00 90.25 105 ASP A CA 1
ATOM 815 C C . ASP A 1 105 ? -11.443 -1.251 -6.912 1.00 90.25 105 ASP A C 1
ATOM 817 O O . ASP A 1 105 ? -10.750 -2.233 -7.207 1.00 90.25 105 ASP A O 1
ATOM 821 N N . ASN A 1 106 ? -11.373 -0.658 -5.722 1.00 94.12 106 ASN A N 1
ATOM 822 C CA . ASN A 1 106 ? -10.453 -1.102 -4.685 1.00 94.12 106 ASN A CA 1
ATOM 823 C C . ASN A 1 106 ? -10.864 -0.674 -3.272 1.00 94.12 106 ASN A C 1
ATOM 825 O O . ASN A 1 106 ? -11.436 0.394 -3.062 1.00 94.12 106 ASN A O 1
ATOM 829 N N . GLU A 1 107 ? -10.464 -1.491 -2.302 1.00 91.19 107 GLU A N 1
ATOM 830 C CA . GLU A 1 107 ? -10.643 -1.276 -0.871 1.00 91.19 107 GLU A CA 1
ATOM 831 C C . GLU A 1 107 ? -9.286 -1.312 -0.150 1.00 91.19 107 GLU A C 1
ATOM 833 O O . GLU A 1 107 ? -8.474 -2.216 -0.356 1.00 91.19 107 GLU A O 1
ATOM 838 N N . LEU A 1 108 ? -9.040 -0.330 0.722 1.00 88.12 108 LEU A N 1
ATOM 839 C CA . LEU A 1 108 ? -7.891 -0.325 1.631 1.00 88.12 108 LEU A CA 1
ATOM 840 C C . LEU A 1 108 ? -8.157 -1.234 2.834 1.00 88.12 108 LEU A C 1
ATOM 842 O O . LEU A 1 108 ? -9.129 -1.036 3.558 1.00 88.12 108 LEU A O 1
ATOM 846 N N . MET A 1 109 ? -7.243 -2.163 3.100 1.00 83.69 109 MET A N 1
ATOM 847 C CA . MET A 1 109 ? -7.367 -3.142 4.176 1.00 83.69 109 MET A CA 1
ATOM 848 C C . MET A 1 109 ? -6.868 -2.641 5.539 1.00 83.69 109 MET A C 1
ATOM 850 O O . MET A 1 109 ? -6.065 -1.700 5.607 1.00 83.69 109 MET A O 1
ATOM 854 N N . PRO A 1 110 ? -7.318 -3.278 6.646 1.00 75.69 110 PRO A N 1
ATOM 855 C CA . PRO A 1 110 ? -6.857 -3.021 8.004 1.00 75.69 110 PRO A CA 1
ATOM 856 C C . PRO A 1 110 ? -5.361 -2.964 8.210 1.00 75.69 110 PRO A C 1
ATOM 858 O O . PRO A 1 110 ? -4.608 -3.762 7.665 1.00 75.69 110 PRO A O 1
ATOM 861 N N . THR A 1 111 ? -4.914 -2.048 9.074 1.00 70.38 111 THR A N 1
ATOM 862 C CA . THR A 1 111 ? -3.516 -2.047 9.508 1.00 70.38 111 THR A CA 1
ATOM 863 C C . THR A 1 111 ? -3.175 -3.404 10.129 1.00 70.38 111 THR A C 1
ATOM 865 O O . THR A 1 111 ? -3.843 -3.863 11.054 1.00 70.38 111 THR A O 1
ATOM 868 N N . GLY A 1 112 ? -2.116 -4.044 9.629 1.00 69.31 112 GLY A N 1
ATOM 869 C CA . GLY A 1 112 ? -1.703 -5.381 10.067 1.00 69.31 112 GLY A CA 1
ATOM 870 C C . GLY A 1 112 ? -2.437 -6.529 9.370 1.00 69.31 112 GLY A C 1
ATOM 871 O O . GLY A 1 112 ? -2.140 -7.690 9.659 1.00 69.31 112 GLY A O 1
ATOM 872 N N . HIS A 1 113 ? -3.352 -6.227 8.445 1.00 77.06 113 HIS A N 1
ATOM 873 C CA . HIS A 1 113 ? -3.865 -7.211 7.506 1.00 77.06 113 HIS A CA 1
ATOM 874 C C . HIS A 1 113 ? -2.708 -7.786 6.664 1.00 77.06 113 HIS A C 1
ATOM 876 O O . HIS A 1 113 ? -1.711 -7.093 6.448 1.00 77.06 113 HIS A O 1
ATOM 882 N N . PRO A 1 114 ? -2.781 -9.049 6.196 1.00 84.06 114 PRO A N 1
ATOM 883 C CA . PRO A 1 114 ? -1.677 -9.651 5.449 1.00 84.06 114 PRO A CA 1
ATOM 884 C C . PRO A 1 114 ? -1.291 -8.897 4.171 1.00 84.06 114 PRO A C 1
ATOM 886 O O . PRO A 1 114 ? -0.155 -9.020 3.733 1.00 84.06 114 PRO A O 1
ATOM 889 N N . PHE A 1 115 ? -2.217 -8.144 3.581 1.00 89.88 115 PHE A N 1
ATOM 890 C CA . PHE A 1 115 ? -2.016 -7.299 2.404 1.00 89.88 115 PHE A CA 1
ATOM 891 C C . PHE A 1 115 ? -2.773 -5.977 2.577 1.00 89.88 115 PHE A C 1
ATOM 893 O O . PHE A 1 115 ? -3.712 -5.919 3.375 1.00 89.88 115 PHE A O 1
ATOM 900 N N . ASP A 1 116 ? -2.395 -4.958 1.808 1.00 92.00 116 ASP A N 1
ATOM 901 C CA . ASP A 1 116 ? -2.798 -3.567 2.036 1.00 92.00 116 ASP A CA 1
ATOM 902 C C . ASP A 1 116 ? -4.054 -3.153 1.261 1.00 92.00 116 ASP A C 1
ATOM 904 O O . ASP A 1 116 ? -4.814 -2.316 1.739 1.00 92.00 116 ASP A O 1
ATOM 908 N N . ILE A 1 117 ? -4.277 -3.694 0.058 1.00 94.38 117 ILE A N 1
ATOM 909 C CA . ILE A 1 117 ? -5.410 -3.323 -0.808 1.00 94.38 117 ILE A CA 1
ATOM 910 C C . ILE A 1 117 ? -6.035 -4.577 -1.429 1.00 94.38 117 ILE A C 1
ATOM 912 O O . ILE A 1 117 ? -5.313 -5.449 -1.917 1.00 94.38 117 ILE A O 1
ATOM 916 N N . LEU A 1 118 ? -7.366 -4.653 -1.451 1.00 92.81 118 LEU A N 1
ATOM 917 C CA . LEU A 1 118 ? -8.124 -5.586 -2.288 1.00 92.81 118 LEU A CA 1
ATOM 918 C C . LEU A 1 118 ? -8.631 -4.830 -3.519 1.00 92.81 118 LEU A C 1
ATOM 920 O O . LEU A 1 118 ? -9.360 -3.856 -3.375 1.00 92.81 118 LEU A O 1
ATOM 924 N N . ALA A 1 119 ? -8.238 -5.240 -4.722 1.00 94.62 119 ALA A N 1
ATOM 925 C CA . ALA A 1 119 ? -8.697 -4.631 -5.970 1.00 94.62 119 ALA A CA 1
ATOM 926 C C . ALA A 1 119 ? -9.598 -5.591 -6.751 1.00 94.62 119 ALA A C 1
ATOM 928 O O . ALA A 1 119 ? -9.303 -6.785 -6.836 1.00 94.62 119 ALA A O 1
ATOM 929 N N . LEU A 1 120 ? -10.659 -5.058 -7.361 1.00 92.69 120 LEU A N 1
ATOM 930 C CA . LEU A 1 120 ? -11.634 -5.818 -8.152 1.00 92.69 120 LEU A CA 1
ATOM 931 C C . LEU A 1 120 ? -12.212 -7.025 -7.385 1.00 92.69 120 LEU A C 1
ATOM 933 O O . LEU A 1 120 ? -12.399 -8.087 -7.972 1.00 92.69 120 LEU A O 1
ATOM 937 N N . ASP A 1 121 ? -12.392 -6.882 -6.067 1.00 87.44 121 ASP A N 1
ATOM 938 C CA . ASP A 1 121 ? -12.842 -7.923 -5.124 1.00 87.44 121 ASP A CA 1
ATOM 939 C C . ASP A 1 121 ? -12.019 -9.227 -5.113 1.00 87.44 121 ASP A C 1
ATOM 941 O O . ASP A 1 121 ? -12.418 -10.226 -4.514 1.00 87.44 121 ASP A O 1
ATOM 945 N N . GLU A 1 122 ? -10.846 -9.243 -5.752 1.00 90.56 122 GLU A N 1
ATOM 946 C CA . GLU A 1 122 ? -10.116 -10.485 -6.015 1.00 90.56 122 GLU A CA 1
ATOM 947 C C . GLU A 1 122 ? -8.603 -10.351 -5.832 1.00 90.56 122 GLU A C 1
ATOM 949 O O . GLU A 1 122 ? -7.949 -11.242 -5.285 1.00 90.56 122 GLU A O 1
ATOM 954 N N . ILE A 1 123 ? -8.023 -9.250 -6.304 1.00 93.50 123 ILE A N 1
ATOM 955 C CA . ILE A 1 123 ? -6.576 -9.089 -6.406 1.00 93.50 123 ILE A CA 1
ATOM 956 C C . ILE A 1 123 ? -6.033 -8.499 -5.114 1.00 93.50 123 ILE A C 1
ATOM 958 O O . ILE A 1 123 ? -6.292 -7.346 -4.774 1.00 93.50 123 ILE A O 1
ATOM 962 N N . ARG A 1 124 ? -5.224 -9.286 -4.408 1.00 92.94 124 ARG A N 1
ATOM 963 C CA . ARG A 1 124 ? -4.622 -8.889 -3.134 1.00 92.94 124 ARG A CA 1
ATOM 964 C C . ARG A 1 124 ? -3.297 -8.186 -3.397 1.00 92.94 124 ARG A C 1
ATOM 966 O O . ARG A 1 124 ? -2.381 -8.773 -3.981 1.00 92.94 124 ARG A O 1
ATOM 973 N N . ILE A 1 125 ? -3.180 -6.943 -2.956 1.00 95.19 125 ILE A N 1
ATOM 974 C CA . ILE A 1 125 ? -2.055 -6.061 -3.259 1.00 95.19 125 ILE A CA 1
ATOM 975 C C . ILE A 1 125 ? -1.299 -5.714 -1.976 1.00 95.19 125 ILE A C 1
ATOM 977 O O . ILE A 1 125 ? -1.895 -5.278 -0.995 1.00 95.19 125 ILE A O 1
ATOM 981 N N . ASP A 1 126 ? 0.025 -5.865 -2.005 1.00 94.06 126 ASP A N 1
ATOM 982 C CA . ASP A 1 126 ? 0.933 -5.402 -0.947 1.00 94.06 126 ASP A CA 1
ATOM 983 C C . ASP A 1 126 ? 1.780 -4.222 -1.464 1.00 94.06 126 ASP A C 1
ATOM 985 O O . ASP A 1 126 ? 2.462 -4.315 -2.491 1.00 94.06 126 ASP A O 1
ATOM 989 N N . VAL A 1 127 ? 1.720 -3.084 -0.781 1.00 94.88 127 VAL A N 1
ATOM 990 C CA . VAL A 1 127 ? 2.287 -1.801 -1.202 1.00 94.88 127 VAL A CA 1
ATOM 991 C C . VAL A 1 127 ? 3.601 -1.551 -0.473 1.00 94.88 127 VAL A C 1
ATOM 993 O O . VAL A 1 127 ? 3.714 -1.668 0.744 1.00 94.88 127 VAL A O 1
ATOM 996 N N . LYS A 1 128 ? 4.641 -1.166 -1.219 1.00 94.00 128 LYS A N 1
ATOM 997 C CA . LYS A 1 128 ? 5.965 -0.855 -0.662 1.00 94.00 128 LYS A CA 1
ATOM 998 C C . LYS A 1 128 ? 6.458 0.491 -1.168 1.00 94.00 128 LYS A C 1
ATOM 1000 O O . LYS A 1 128 ? 6.685 0.664 -2.359 1.00 94.00 128 LYS A O 1
ATOM 1005 N N . GLY A 1 129 ? 6.674 1.439 -0.261 1.00 93.38 129 GLY A N 1
ATOM 1006 C CA . GLY A 1 129 ? 7.203 2.764 -0.587 1.00 93.38 129 GLY A CA 1
ATOM 1007 C C . GLY A 1 129 ? 8.696 2.900 -0.303 1.00 93.38 129 GLY A C 1
ATOM 1008 O O . GLY A 1 129 ? 9.138 2.605 0.808 1.00 93.38 129 GLY A O 1
ATOM 1009 N N . ALA A 1 130 ? 9.460 3.422 -1.262 1.00 92.25 130 ALA A N 1
ATOM 1010 C CA . ALA A 1 130 ? 10.843 3.842 -1.061 1.00 92.25 130 ALA A CA 1
ATOM 1011 C C . ALA A 1 130 ? 10.953 5.373 -1.139 1.00 92.25 130 ALA A C 1
ATOM 1013 O O . ALA A 1 130 ? 10.529 5.991 -2.110 1.00 92.25 130 ALA A O 1
ATOM 1014 N N . PHE A 1 131 ? 11.531 5.978 -0.100 1.00 88.81 131 PHE A N 1
ATOM 1015 C CA . PHE A 1 131 ? 11.630 7.439 0.077 1.00 88.81 131 PHE A CA 1
ATOM 1016 C C . PHE A 1 131 ? 13.054 7.965 -0.073 1.00 88.81 131 PHE A C 1
ATOM 1018 O O . PHE A 1 131 ? 13.294 9.162 -0.024 1.00 88.81 131 PHE A O 1
ATOM 1025 N N . THR A 1 132 ? 14.019 7.055 -0.125 1.00 86.75 132 THR A N 1
ATOM 1026 C CA . THR A 1 132 ? 15.438 7.373 -0.188 1.00 86.75 132 THR A CA 1
ATOM 1027 C C . THR A 1 132 ? 16.150 6.266 -0.931 1.00 86.75 132 THR A C 1
ATOM 1029 O O . THR A 1 132 ? 15.783 5.094 -0.827 1.00 86.75 132 THR A O 1
ATOM 1032 N N . THR A 1 133 ? 17.228 6.627 -1.604 1.00 86.50 133 THR A N 1
ATOM 1033 C CA . THR A 1 133 ? 18.111 5.673 -2.263 1.00 86.50 133 THR A CA 1
ATOM 1034 C C . THR A 1 133 ? 19.028 5.002 -1.243 1.00 86.50 133 THR A C 1
ATOM 1036 O O . THR A 1 133 ? 19.570 5.667 -0.355 1.00 86.50 133 THR A O 1
ATOM 1039 N N . SER A 1 134 ? 19.288 3.710 -1.406 1.00 78.88 134 SER A N 1
ATOM 1040 C CA . SER A 1 134 ? 20.356 3.014 -0.695 1.00 78.88 134 SER A CA 1
ATOM 1041 C C . SER A 1 134 ? 21.706 3.525 -1.202 1.00 78.88 134 SER A C 1
ATOM 1043 O O . SER A 1 134 ? 22.090 3.280 -2.347 1.00 78.88 134 SER A O 1
ATOM 1045 N N . LYS A 1 135 ? 22.439 4.264 -0.362 1.00 63.31 135 LYS A N 1
ATOM 1046 C CA . LYS A 1 135 ? 23.786 4.738 -0.701 1.00 63.31 135 LYS A CA 1
ATOM 1047 C C . LYS A 1 135 ? 24.712 3.535 -0.875 1.00 63.31 135 LYS A C 1
ATOM 1049 O O . LYS A 1 135 ? 24.947 2.794 0.073 1.00 63.31 135 LYS A O 1
ATOM 1054 N N . THR A 1 136 ? 25.275 3.368 -2.065 1.00 58.69 136 THR A N 1
ATOM 1055 C CA . THR A 1 136 ? 26.459 2.529 -2.276 1.00 58.69 136 THR A CA 1
ATOM 1056 C C . THR A 1 136 ? 27.511 3.380 -2.970 1.00 58.69 136 THR A C 1
ATOM 1058 O O . THR A 1 136 ? 27.195 4.131 -3.890 1.00 58.69 136 THR A O 1
ATOM 1061 N N . SER A 1 137 ? 28.755 3.299 -2.500 1.00 56.81 137 SER A N 1
ATOM 1062 C CA . SER A 1 137 ? 29.867 4.171 -2.905 1.00 56.81 137 SER A CA 1
ATOM 1063 C C . SER A 1 137 ? 30.228 4.102 -4.395 1.00 56.81 137 SER A C 1
ATOM 1065 O O . SER A 1 137 ? 30.926 4.985 -4.875 1.00 56.81 137 SER A O 1
ATOM 1067 N N . ASN A 1 138 ? 29.725 3.104 -5.134 1.00 58.28 138 ASN A N 1
ATOM 1068 C CA . ASN A 1 138 ? 30.132 2.801 -6.511 1.00 58.28 138 ASN A CA 1
ATOM 1069 C C . ASN A 1 138 ? 28.965 2.678 -7.516 1.00 58.28 138 ASN A C 1
ATOM 1071 O O . ASN A 1 138 ? 29.175 2.216 -8.639 1.00 58.28 138 ASN A O 1
ATOM 1075 N N . CYS A 1 139 ? 27.730 3.050 -7.154 1.00 58.19 139 CYS A N 1
ATOM 1076 C CA . CYS A 1 139 ? 26.607 2.973 -8.096 1.00 58.19 139 CYS A CA 1
ATOM 1077 C C . CYS A 1 139 ? 26.453 4.263 -8.914 1.00 58.19 139 CYS A C 1
ATOM 1079 O O . CYS A 1 139 ? 26.192 5.332 -8.375 1.00 58.19 139 CYS A O 1
ATOM 1081 N N . VAL A 1 140 ? 26.534 4.133 -10.243 1.00 68.00 140 VAL A N 1
ATOM 1082 C CA . VAL A 1 140 ? 26.288 5.218 -11.221 1.00 68.00 140 VAL A CA 1
ATOM 1083 C C . VAL A 1 140 ? 24.791 5.571 -11.325 1.00 68.00 140 VAL A C 1
ATOM 1085 O O . VAL A 1 140 ? 24.425 6.595 -11.894 1.00 68.00 140 VAL A O 1
ATOM 1088 N N . SER A 1 141 ? 23.903 4.727 -10.790 1.00 77.56 141 SER A N 1
ATOM 1089 C CA . SER A 1 141 ? 22.448 4.918 -10.815 1.00 77.56 141 SER A CA 1
ATOM 1090 C C . SER A 1 141 ? 21.852 4.780 -9.410 1.00 77.56 141 SER A C 1
ATOM 1092 O O . SER A 1 141 ? 22.358 3.966 -8.632 1.00 77.56 141 SER A O 1
ATOM 1094 N N . PRO A 1 142 ? 20.772 5.514 -9.080 1.00 85.81 142 PRO A N 1
ATOM 1095 C CA . PRO A 1 142 ? 20.121 5.414 -7.776 1.00 85.81 142 PRO A CA 1
ATOM 1096 C C . PRO A 1 142 ? 19.658 3.981 -7.504 1.00 85.81 142 PRO A C 1
ATOM 1098 O O . PRO A 1 142 ? 18.975 3.394 -8.341 1.00 85.81 142 PRO A O 1
ATOM 1101 N N . LEU A 1 143 ? 20.043 3.409 -6.361 1.00 88.25 143 LEU A N 1
ATOM 1102 C CA . LEU A 1 143 ? 19.614 2.079 -5.925 1.00 88.25 143 LEU A CA 1
ATOM 1103 C C . LEU A 1 143 ? 18.427 2.224 -4.972 1.00 88.25 143 LEU A C 1
ATOM 1105 O O . LEU A 1 143 ? 18.554 2.863 -3.930 1.00 88.25 143 LEU A O 1
ATOM 1109 N N . TRP A 1 144 ? 17.294 1.619 -5.307 1.00 90.69 144 TRP A N 1
ATOM 1110 C CA . TRP A 1 144 ? 16.096 1.620 -4.469 1.00 90.69 144 TRP A CA 1
ATOM 1111 C C . TRP A 1 144 ? 15.938 0.283 -3.760 1.00 90.69 144 TRP A C 1
ATOM 1113 O O . TRP A 1 144 ? 16.259 -0.764 -4.326 1.00 90.69 144 TRP A O 1
ATOM 1123 N N . HIS A 1 145 ? 15.445 0.332 -2.524 1.00 90.88 145 HIS A N 1
ATOM 1124 C CA . HIS A 1 145 ? 15.231 -0.828 -1.662 1.00 90.88 145 HIS A CA 1
ATOM 1125 C C . HIS A 1 145 ? 13.779 -0.882 -1.201 1.00 90.88 145 HIS A C 1
ATOM 1127 O O . HIS A 1 145 ? 13.252 0.098 -0.679 1.00 90.88 145 HIS A O 1
ATOM 1133 N N . PHE A 1 146 ? 13.169 -2.052 -1.356 1.00 91.94 146 PHE A N 1
ATOM 1134 C CA . PHE A 1 146 ? 11.840 -2.369 -0.854 1.00 91.94 146 PHE A CA 1
ATOM 1135 C C . PHE A 1 146 ? 11.923 -3.624 0.011 1.00 91.94 146 PHE A C 1
ATOM 1137 O O . PHE A 1 146 ? 12.373 -4.677 -0.449 1.00 91.94 146 PHE A O 1
ATOM 1144 N N . HIS A 1 147 ? 11.499 -3.508 1.266 1.00 88.31 147 HIS A N 1
ATOM 1145 C CA . HIS A 1 147 ? 11.448 -4.636 2.187 1.00 88.31 147 HIS A CA 1
ATOM 1146 C C . HIS A 1 147 ? 10.116 -5.380 2.047 1.00 88.31 147 HIS A C 1
ATOM 1148 O O . HIS A 1 147 ? 9.058 -4.794 2.239 1.00 88.31 147 HIS A O 1
ATOM 1154 N N . MET A 1 148 ? 10.167 -6.676 1.754 1.00 83.75 148 MET A N 1
ATOM 1155 C CA . MET A 1 148 ? 9.004 -7.534 1.479 1.00 83.75 148 MET A CA 1
ATOM 1156 C C . MET A 1 148 ? 8.534 -8.325 2.711 1.00 83.75 148 MET A C 1
ATOM 1158 O O . MET A 1 148 ? 7.574 -9.081 2.627 1.00 83.75 148 MET A O 1
ATOM 1162 N N . GLY A 1 149 ? 9.218 -8.189 3.853 1.00 74.19 149 GLY A N 1
ATOM 1163 C CA . GLY A 1 149 ? 8.909 -8.920 5.084 1.00 74.19 149 GLY A CA 1
ATOM 1164 C C . GLY A 1 149 ? 9.666 -10.249 5.230 1.00 74.19 149 GLY A C 1
ATOM 1165 O O . GLY A 1 149 ? 10.064 -10.893 4.261 1.00 74.19 149 GLY A O 1
ATOM 1166 N N . LYS A 1 150 ? 9.886 -10.673 6.485 1.00 57.09 150 LYS A N 1
ATOM 1167 C CA . LYS A 1 150 ? 10.776 -11.800 6.852 1.00 57.09 150 LYS A CA 1
ATOM 1168 C C . LYS A 1 150 ? 10.230 -13.199 6.539 1.00 57.09 150 LYS A C 1
ATOM 1170 O O . LYS A 1 150 ? 10.974 -14.166 6.649 1.00 57.09 150 LYS A O 1
ATOM 1175 N N . ASN A 1 151 ? 8.955 -13.337 6.181 1.00 53.94 151 ASN A N 1
ATOM 1176 C CA . ASN A 1 151 ? 8.324 -14.633 5.938 1.00 53.94 151 ASN A CA 1
ATOM 1177 C C . ASN A 1 151 ? 7.218 -14.503 4.884 1.00 53.94 151 ASN A C 1
ATOM 1179 O O . ASN A 1 151 ? 6.042 -14.477 5.236 1.00 53.94 151 ASN A O 1
ATOM 1183 N N . ARG A 1 152 ? 7.569 -14.538 3.591 1.00 68.88 152 ARG A N 1
ATOM 1184 C CA . ARG A 1 152 ? 6.613 -14.861 2.508 1.00 68.88 152 ARG A CA 1
ATOM 1185 C C . ARG A 1 152 ? 6.178 -16.342 2.579 1.00 68.88 152 ARG A C 1
ATOM 1187 O O . ARG A 1 152 ? 6.249 -17.088 1.604 1.00 68.88 152 ARG A O 1
ATOM 1194 N N . ARG A 1 153 ? 5.805 -16.818 3.778 1.00 48.31 153 ARG A N 1
ATOM 1195 C CA . ARG A 1 153 ? 5.296 -18.171 4.040 1.00 48.31 153 ARG A CA 1
ATOM 1196 C C . ARG A 1 153 ? 3.826 -18.204 3.614 1.00 48.31 153 ARG A C 1
ATOM 1198 O O . ARG A 1 153 ? 2.938 -18.032 4.435 1.00 48.31 153 ARG A O 1
ATOM 1205 N N . GLY A 1 154 ? 3.601 -18.390 2.315 1.00 58.25 154 GLY A N 1
ATOM 1206 C CA . GLY A 1 154 ? 2.273 -18.438 1.691 1.00 58.25 154 GLY A CA 1
ATOM 1207 C C . GLY A 1 154 ? 2.066 -17.340 0.642 1.00 58.25 154 GLY A C 1
ATOM 1208 O O . GLY A 1 154 ? 2.778 -16.339 0.641 1.00 58.25 154 GLY A O 1
ATOM 1209 N N . LYS A 1 155 ? 1.095 -17.541 -0.261 1.00 67.94 155 LYS A N 1
ATOM 1210 C CA . LYS A 1 155 ? 0.617 -16.517 -1.210 1.00 67.94 155 LYS A CA 1
ATOM 1211 C C . LYS A 1 155 ? -0.376 -15.596 -0.495 1.00 67.94 155 LYS A C 1
ATOM 1213 O O . LYS A 1 155 ? -1.585 -15.790 -0.629 1.00 67.94 155 LYS A O 1
ATOM 1218 N N . TYR A 1 156 ? 0.116 -14.672 0.329 1.00 83.06 156 TYR A N 1
ATOM 1219 C CA . TYR A 1 156 ? -0.759 -13.735 1.046 1.00 83.06 156 TYR A CA 1
ATOM 1220 C C . TYR A 1 156 ? -1.231 -12.576 0.156 1.00 83.06 156 TYR A C 1
ATOM 1222 O O . TYR A 1 156 ? -2.317 -12.054 0.380 1.00 83.06 156 TYR A O 1
ATOM 1230 N N . CYS A 1 157 ? -0.456 -12.236 -0.874 1.00 89.94 157 CYS A N 1
ATOM 1231 C CA . CYS A 1 157 ? -0.814 -11.289 -1.920 1.00 89.94 157 CYS A CA 1
ATOM 1232 C C . CYS A 1 157 ? -0.583 -11.904 -3.309 1.00 89.94 157 CYS A C 1
ATOM 1234 O O . CYS A 1 157 ? 0.078 -12.940 -3.452 1.00 89.94 157 CYS A O 1
ATOM 1236 N N . ASP A 1 158 ? -1.148 -11.265 -4.326 1.00 92.06 158 ASP A N 1
ATOM 1237 C CA . ASP A 1 158 ? -1.020 -11.639 -5.734 1.00 92.06 158 ASP A CA 1
ATOM 1238 C C . ASP A 1 158 ? -0.032 -10.717 -6.461 1.00 92.06 158 ASP A C 1
ATOM 1240 O O . ASP A 1 158 ? 0.732 -11.161 -7.326 1.00 92.06 158 ASP A O 1
ATOM 1244 N N . VAL A 1 159 ? -0.006 -9.438 -6.075 1.00 94.25 159 VAL A N 1
ATOM 1245 C CA . VAL A 1 159 ? 0.814 -8.394 -6.695 1.00 94.25 159 VAL A CA 1
ATOM 1246 C C . VAL A 1 159 ? 1.439 -7.499 -5.627 1.00 94.25 159 VAL A C 1
ATOM 1248 O O . VAL A 1 159 ? 0.812 -7.150 -4.630 1.00 94.25 159 VAL A O 1
ATOM 1251 N N . PHE A 1 160 ? 2.680 -7.086 -5.867 1.00 94.81 160 PHE A N 1
ATOM 1252 C CA . PHE A 1 160 ? 3.337 -6.021 -5.123 1.00 94.81 160 PHE A CA 1
ATOM 1253 C C . PHE A 1 160 ? 3.345 -4.733 -5.937 1.00 94.81 160 PHE A C 1
ATOM 1255 O O . PHE A 1 160 ? 3.708 -4.753 -7.115 1.00 94.81 160 PHE A O 1
ATOM 1262 N N . ILE A 1 161 ? 3.022 -3.608 -5.301 1.00 96.88 161 ILE A N 1
ATOM 1263 C CA . ILE A 1 161 ? 3.195 -2.278 -5.897 1.00 96.88 161 ILE A CA 1
ATOM 1264 C C . ILE A 1 161 ? 4.337 -1.573 -5.172 1.00 96.88 161 ILE A C 1
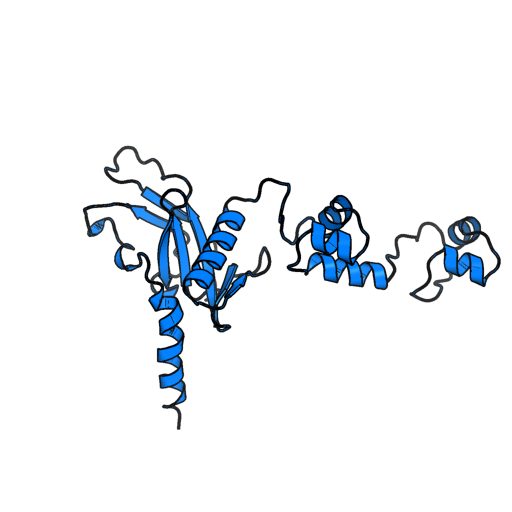ATOM 1266 O O . ILE A 1 161 ? 4.186 -1.077 -4.055 1.00 96.88 161 ILE A O 1
ATOM 1270 N N . CYS A 1 162 ? 5.503 -1.537 -5.814 1.00 96.44 162 CYS A N 1
ATOM 1271 C CA . CYS A 1 162 ? 6.668 -0.812 -5.321 1.00 96.44 162 CYS A CA 1
ATOM 1272 C C . CYS A 1 162 ? 6.656 0.620 -5.868 1.00 96.44 162 CYS A C 1
ATOM 1274 O O . CYS A 1 162 ? 6.715 0.820 -7.080 1.00 96.44 162 CYS A O 1
ATOM 1276 N N . VAL A 1 163 ? 6.600 1.612 -4.980 1.00 95.88 163 VAL A N 1
ATOM 1277 C CA . VAL A 1 163 ? 6.500 3.034 -5.325 1.00 95.88 163 VAL A CA 1
ATOM 1278 C C . VAL A 1 163 ? 7.785 3.758 -4.960 1.00 95.88 163 VAL A C 1
ATOM 1280 O O . VAL A 1 163 ? 8.170 3.800 -3.789 1.00 95.88 163 VAL A O 1
ATOM 1283 N N . ILE A 1 164 ? 8.422 4.390 -5.943 1.00 93.62 164 ILE A N 1
ATOM 1284 C CA . ILE A 1 164 ? 9.445 5.402 -5.671 1.00 93.62 164 ILE A CA 1
ATOM 1285 C C . ILE A 1 164 ? 8.711 6.696 -5.329 1.00 93.62 164 ILE A C 1
ATOM 1287 O O . ILE A 1 164 ? 8.057 7.300 -6.177 1.00 93.62 164 ILE A O 1
ATOM 1291 N N . TRP A 1 165 ? 8.768 7.097 -4.060 1.00 89.06 165 TRP A N 1
ATOM 1292 C CA . TRP A 1 165 ? 7.895 8.142 -3.533 1.00 89.06 165 TRP A CA 1
ATOM 1293 C C . TRP A 1 165 ? 8.150 9.514 -4.155 1.00 89.06 165 TRP A C 1
ATOM 1295 O O . TRP A 1 165 ? 7.190 10.249 -4.394 1.00 89.06 165 TRP A O 1
ATOM 1305 N N . ASP A 1 166 ? 9.414 9.840 -4.417 1.00 83.94 166 ASP A N 1
ATOM 1306 C CA . ASP A 1 166 ? 9.820 11.162 -4.903 1.00 83.94 166 ASP A CA 1
ATOM 1307 C C . ASP A 1 166 ? 9.412 11.382 -6.364 1.00 83.94 166 ASP A C 1
ATOM 1309 O O . ASP A 1 166 ? 8.956 12.463 -6.723 1.00 83.94 166 ASP A O 1
ATOM 1313 N N . THR A 1 167 ? 9.534 10.347 -7.200 1.00 85.50 167 THR A N 1
ATOM 1314 C CA . THR A 1 167 ? 9.226 10.415 -8.637 1.00 85.50 167 THR A CA 1
ATOM 1315 C C . THR A 1 167 ? 7.827 9.920 -8.986 1.00 85.50 167 THR A C 1
ATOM 1317 O O . THR A 1 167 ? 7.384 10.120 -10.112 1.00 85.50 167 THR A O 1
ATOM 1320 N N . LYS A 1 168 ? 7.119 9.292 -8.037 1.00 88.25 168 LYS A N 1
ATOM 1321 C CA . LYS A 1 168 ? 5.817 8.638 -8.258 1.00 88.25 168 LYS A CA 1
ATOM 1322 C C . LYS A 1 168 ? 5.862 7.595 -9.371 1.00 88.25 168 LYS A C 1
ATOM 1324 O O . LYS A 1 168 ? 4.943 7.490 -10.174 1.00 88.25 168 LYS A O 1
ATOM 1329 N N . GLU A 1 169 ? 6.931 6.811 -9.408 1.00 93.44 169 GLU A N 1
ATOM 1330 C CA . GLU A 1 169 ? 7.060 5.694 -10.343 1.00 93.44 169 GLU A CA 1
ATOM 1331 C C . GLU A 1 169 ? 6.614 4.394 -9.675 1.00 93.44 169 GLU A C 1
ATOM 1333 O O . GLU A 1 169 ? 7.029 4.092 -8.551 1.00 93.44 169 GLU A O 1
ATOM 1338 N N . TYR A 1 170 ? 5.774 3.629 -10.377 1.00 96.12 170 TYR A N 1
ATOM 1339 C CA . TYR A 1 170 ? 5.136 2.421 -9.859 1.00 96.12 170 TYR A CA 1
ATOM 1340 C C . TYR A 1 170 ? 5.688 1.188 -10.564 1.00 96.12 170 TYR A C 1
ATOM 1342 O O . TYR A 1 170 ? 5.665 1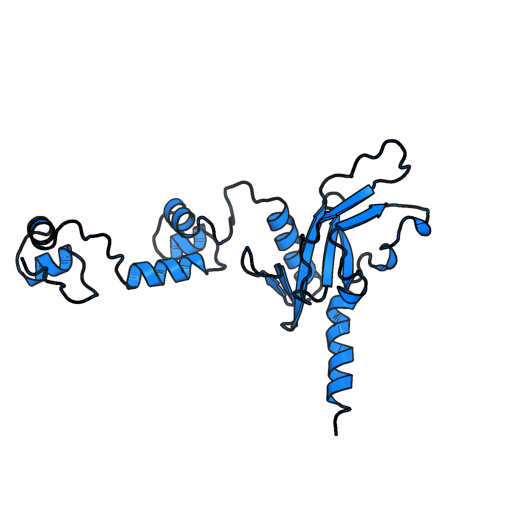.095 -11.789 1.00 96.12 170 TYR A O 1
ATOM 1350 N N . PHE A 1 171 ? 6.146 0.211 -9.791 1.00 96.62 171 PHE A N 1
ATOM 1351 C CA . 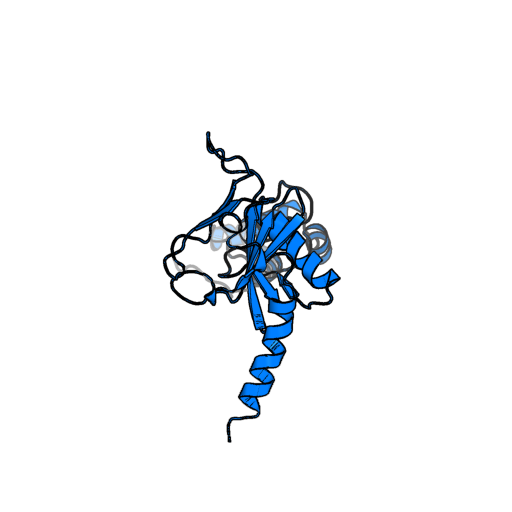PHE A 1 171 ? 6.563 -1.093 -10.291 1.00 96.62 171 PHE A CA 1
ATOM 1352 C C . PHE A 1 171 ? 5.582 -2.140 -9.787 1.00 96.62 171 PHE A C 1
ATOM 1354 O O . PHE A 1 171 ? 5.521 -2.414 -8.589 1.00 96.62 171 PHE A O 1
ATOM 1361 N N . ILE A 1 172 ? 4.817 -2.713 -10.713 1.00 96.50 172 ILE A N 1
ATOM 1362 C CA . ILE A 1 172 ? 3.708 -3.625 -10.422 1.00 96.50 172 ILE A CA 1
ATOM 1363 C C . ILE A 1 172 ? 4.205 -5.043 -10.684 1.00 96.50 172 ILE A C 1
ATOM 1365 O O . ILE A 1 172 ? 4.307 -5.492 -11.826 1.00 96.50 172 ILE A O 1
ATOM 1369 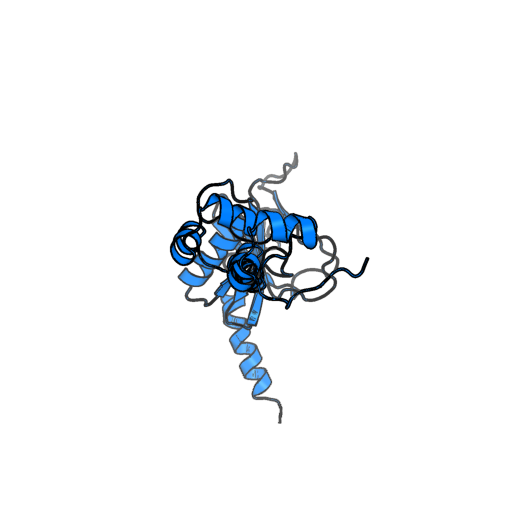N N . ILE A 1 173 ? 4.631 -5.712 -9.617 1.00 94.50 173 ILE A N 1
ATOM 1370 C CA . ILE A 1 173 ? 5.415 -6.945 -9.674 1.00 94.50 173 ILE A CA 1
ATOM 1371 C C . ILE A 1 173 ? 4.550 -8.106 -9.168 1.00 94.50 173 ILE A C 1
ATOM 1373 O O . ILE A 1 173 ? 4.243 -8.149 -7.977 1.00 94.50 173 ILE A O 1
ATOM 1377 N N . PRO A 1 174 ? 4.193 -9.083 -10.018 1.00 93.44 174 PRO A N 1
ATOM 1378 C CA . PRO A 1 174 ? 3.473 -10.272 -9.574 1.00 93.44 174 PRO A CA 1
ATOM 1379 C C . PRO A 1 174 ? 4.272 -11.056 -8.528 1.00 93.44 174 PRO A C 1
ATOM 1381 O O . PRO A 1 174 ? 5.490 -11.211 -8.664 1.00 93.44 174 PRO A O 1
ATOM 1384 N N . ASP A 1 175 ? 3.595 -11.631 -7.534 1.00 90.19 175 ASP A N 1
ATOM 1385 C CA . ASP A 1 175 ? 4.215 -12.482 -6.506 1.00 90.19 175 ASP A CA 1
ATOM 1386 C C . ASP A 1 175 ? 5.024 -13.641 -7.130 1.00 90.19 175 ASP A C 1
ATOM 1388 O O . ASP A 1 175 ? 6.131 -13.967 -6.681 1.00 90.19 175 ASP A O 1
ATOM 1392 N N . SER A 1 176 ? 4.518 -14.182 -8.248 1.00 89.75 176 SER A N 1
ATOM 1393 C CA . SER A 1 176 ? 5.131 -15.248 -9.053 1.00 89.75 176 SER A CA 1
ATOM 1394 C C . SER A 1 176 ? 6.469 -14.867 -9.696 1.00 89.75 176 SER A C 1
ATOM 1396 O O . SER A 1 176 ? 7.271 -15.747 -10.009 1.00 89.75 176 SER A O 1
ATOM 1398 N N . ALA A 1 177 ? 6.748 -13.573 -9.872 1.00 90.81 177 ALA A N 1
ATOM 1399 C CA . ALA A 1 177 ? 8.012 -13.087 -10.419 1.00 90.81 177 ALA A CA 1
ATOM 1400 C C . ALA A 1 177 ? 9.155 -13.067 -9.388 1.00 90.81 177 ALA A C 1
ATOM 1402 O O . ALA A 1 177 ? 10.309 -12.794 -9.741 1.00 90.81 177 ALA A O 1
ATOM 1403 N N . LEU A 1 178 ? 8.849 -13.322 -8.114 1.00 88.38 178 LEU A N 1
ATOM 1404 C CA . LEU A 1 178 ? 9.784 -13.235 -7.002 1.00 88.38 178 LEU A CA 1
ATOM 1405 C C . LEU A 1 178 ? 10.111 -14.625 -6.454 1.00 88.38 178 LEU A C 1
ATOM 1407 O O . LEU A 1 178 ? 9.249 -15.495 -6.341 1.00 88.38 178 LEU A O 1
ATOM 1411 N N . LYS A 1 179 ? 11.360 -14.837 -6.026 1.00 86.44 179 LYS A N 1
ATOM 1412 C CA . LYS A 1 179 ? 11.727 -16.095 -5.353 1.00 86.44 179 LYS A CA 1
ATOM 1413 C C . LYS A 1 179 ? 11.003 -16.182 -4.004 1.00 86.44 179 LYS A C 1
ATOM 1415 O O . LYS A 1 179 ? 10.896 -15.175 -3.312 1.00 86.44 179 LYS A O 1
ATOM 1420 N N . ARG A 1 180 ? 10.566 -17.377 -3.585 1.00 79.75 180 ARG A N 1
ATOM 1421 C CA . ARG A 1 180 ? 9.876 -17.577 -2.287 1.00 79.75 180 ARG A CA 1
ATOM 1422 C C . ARG A 1 180 ? 10.684 -17.082 -1.082 1.00 79.75 180 ARG A C 1
ATOM 1424 O O . ARG A 1 180 ? 10.113 -16.548 -0.143 1.00 79.75 180 ARG A O 1
ATOM 1431 N N . SER A 1 181 ? 12.006 -17.240 -1.116 1.00 82.12 181 SER A N 1
ATOM 1432 C CA . SER A 1 181 ? 12.917 -16.788 -0.056 1.00 82.12 181 SER A CA 1
ATOM 1433 C C . SER A 1 181 ? 13.290 -15.305 -0.144 1.00 82.12 181 SER A C 1
ATOM 1435 O O . SER A 1 181 ? 14.090 -14.830 0.657 1.00 82.12 181 SER A O 1
ATOM 1437 N N . GLN A 1 182 ? 12.768 -14.569 -1.127 1.00 85.69 182 GLN A N 1
ATOM 1438 C CA . GLN A 1 182 ? 13.142 -13.179 -1.345 1.00 85.69 182 GLN A CA 1
ATOM 1439 C C . GLN A 1 182 ? 12.411 -12.266 -0.356 1.00 85.69 182 GLN A C 1
ATOM 1441 O O . GLN A 1 182 ? 11.204 -12.063 -0.476 1.00 85.69 182 GLN A O 1
ATOM 1446 N N . THR A 1 183 ? 13.164 -11.710 0.593 1.00 86.06 183 THR A N 1
ATOM 1447 C CA . THR A 1 183 ? 12.687 -10.762 1.614 1.00 86.06 183 THR A CA 1
ATOM 1448 C C . THR A 1 183 ? 12.867 -9.305 1.213 1.00 86.06 183 THR A C 1
ATOM 1450 O O . THR A 1 183 ? 12.293 -8.426 1.844 1.00 86.06 183 THR A O 1
ATOM 1453 N N . ASP A 1 184 ? 13.657 -9.035 0.174 1.00 88.31 184 ASP A N 1
ATOM 1454 C CA . ASP A 1 184 ? 14.015 -7.684 -0.240 1.00 88.31 184 ASP A CA 1
ATOM 1455 C C . ASP A 1 184 ? 14.085 -7.584 -1.767 1.00 88.31 184 ASP A C 1
ATOM 1457 O O . ASP A 1 184 ? 14.475 -8.521 -2.477 1.00 88.31 184 ASP A O 1
ATOM 1461 N N . ILE A 1 185 ? 13.695 -6.426 -2.286 1.00 89.19 185 ILE A N 1
ATOM 1462 C CA . ILE A 1 185 ? 13.854 -6.041 -3.683 1.00 89.19 185 ILE A CA 1
ATOM 1463 C C . ILE A 1 185 ? 14.823 -4.864 -3.731 1.00 89.19 185 ILE A C 1
ATOM 1465 O O . ILE A 1 185 ? 14.579 -3.824 -3.124 1.00 89.19 185 ILE A O 1
ATOM 1469 N N . TYR A 1 186 ? 15.901 -5.035 -4.493 1.00 88.69 186 TYR A N 1
ATOM 1470 C CA . TYR A 1 186 ? 16.840 -3.975 -4.836 1.00 88.69 186 TYR A CA 1
ATOM 1471 C C . TYR A 1 186 ? 16.896 -3.824 -6.350 1.00 88.69 186 TYR A C 1
ATOM 1473 O O . TYR A 1 186 ? 17.031 -4.827 -7.060 1.00 88.69 186 TYR A O 1
ATOM 1481 N N . PHE A 1 187 ? 16.810 -2.595 -6.851 1.00 87.56 187 PHE A N 1
ATOM 1482 C CA . PHE A 1 187 ? 17.086 -2.311 -8.260 1.00 87.56 187 PHE A CA 1
ATOM 1483 C C . PHE A 1 187 ? 17.483 -0.859 -8.493 1.00 87.56 187 PHE A C 1
ATOM 1485 O O . PHE A 1 187 ? 17.140 0.033 -7.717 1.00 87.56 187 PHE A O 1
ATOM 1492 N N . CYS A 1 188 ? 18.220 -0.636 -9.581 1.00 87.94 188 CYS A N 1
ATOM 1493 C CA . CYS A 1 188 ? 18.612 0.702 -9.986 1.00 87.94 188 CYS A CA 1
ATOM 1494 C C . CYS A 1 188 ? 17.543 1.343 -10.863 1.00 87.94 188 CYS A C 1
ATOM 1496 O O . CYS A 1 188 ? 17.108 0.736 -11.845 1.00 87.94 188 CYS A O 1
ATOM 1498 N N . TRP A 1 189 ? 17.167 2.580 -10.545 1.00 88.25 189 TRP A N 1
ATOM 1499 C CA . TRP A 1 189 ? 16.215 3.341 -11.345 1.00 88.25 189 TRP A CA 1
ATOM 1500 C C . TRP A 1 189 ? 16.341 4.863 -11.125 1.00 88.25 189 TRP A C 1
ATOM 1502 O O . TRP A 1 189 ? 16.472 5.287 -9.977 1.00 88.25 189 TRP A O 1
ATOM 1512 N N . PRO A 1 190 ? 16.287 5.695 -12.181 1.00 87.12 190 PRO A N 1
ATOM 1513 C CA . PRO A 1 190 ? 16.345 5.318 -13.592 1.00 87.12 190 PRO A CA 1
ATOM 1514 C C . PRO A 1 190 ? 17.718 4.731 -13.949 1.00 87.12 190 PRO A C 1
ATOM 1516 O O . PRO A 1 190 ? 18.738 5.049 -13.335 1.00 87.12 190 PRO A O 1
ATOM 1519 N N . THR A 1 191 ? 17.767 3.852 -14.950 1.00 82.75 191 THR A N 1
ATOM 1520 C CA . THR A 1 191 ? 19.037 3.326 -15.463 1.00 82.75 191 THR A CA 1
ATOM 1521 C C . THR A 1 191 ? 18.997 3.145 -16.974 1.00 82.75 191 THR A C 1
ATOM 1523 O O . THR A 1 191 ? 18.003 2.699 -17.537 1.00 82.75 191 THR A O 1
ATOM 1526 N N . LYS A 1 192 ? 20.108 3.479 -17.639 1.00 73.19 192 LYS A N 1
ATOM 1527 C CA . LYS A 1 192 ? 20.302 3.227 -19.077 1.00 73.19 192 LYS A CA 1
ATOM 1528 C C . LYS A 1 192 ? 20.825 1.815 -19.363 1.00 73.19 192 LYS A C 1
ATOM 1530 O O . LYS A 1 192 ? 21.007 1.460 -20.520 1.00 73.19 192 LYS A O 1
ATOM 1535 N N . ARG A 1 193 ? 21.119 1.023 -18.323 1.00 77.69 193 ARG A N 1
ATOM 1536 C CA . ARG A 1 193 ? 21.675 -0.332 -18.438 1.00 77.69 193 ARG A CA 1
ATOM 1537 C C . ARG A 1 193 ? 20.580 -1.359 -18.128 1.00 77.69 193 ARG A C 1
ATOM 1539 O O . ARG A 1 193 ? 20.270 -1.543 -16.951 1.00 77.69 193 ARG A O 1
ATOM 1546 N N . PRO A 1 194 ? 20.030 -2.069 -19.131 1.00 70.50 194 PRO A N 1
ATOM 1547 C CA . PRO A 1 194 ? 18.926 -3.012 -18.925 1.00 70.50 194 PRO A CA 1
ATOM 1548 C C . PRO A 1 194 ? 19.228 -4.099 -17.883 1.00 70.50 194 PRO A C 1
ATOM 1550 O O . PRO A 1 194 ? 18.352 -4.491 -17.119 1.00 70.50 194 PRO A O 1
ATOM 1553 N N . THR A 1 195 ? 20.489 -4.534 -17.781 1.00 71.50 195 THR A N 1
ATOM 1554 C CA . THR A 1 195 ? 20.943 -5.530 -16.793 1.00 71.50 195 THR A CA 1
ATOM 1555 C C . THR A 1 195 ? 20.793 -5.067 -15.340 1.00 71.50 195 THR A C 1
ATOM 1557 O O . THR A 1 195 ? 20.635 -5.899 -14.451 1.00 71.50 195 THR A O 1
ATOM 1560 N N . MET A 1 196 ? 20.794 -3.754 -15.092 1.00 71.75 196 MET A N 1
ATOM 1561 C CA . MET A 1 196 ? 20.591 -3.149 -13.769 1.00 71.75 196 MET A CA 1
ATOM 1562 C C . MET A 1 196 ? 19.107 -2.869 -13.473 1.00 71.75 196 MET A C 1
ATOM 1564 O O . MET A 1 196 ? 18.722 -2.693 -12.317 1.00 71.75 196 MET A O 1
ATOM 1568 N N . GLY A 1 197 ? 18.269 -2.853 -14.513 1.00 75.88 197 GLY A N 1
ATOM 1569 C CA . GLY A 1 197 ? 16.833 -2.591 -14.460 1.00 75.88 197 GLY A CA 1
ATOM 1570 C C . GLY A 1 197 ? 16.000 -3.871 -14.411 1.00 75.88 197 GLY A C 1
ATOM 1571 O O . GLY A 1 197 ? 15.033 -3.992 -15.154 1.00 75.88 197 GLY A O 1
ATOM 1572 N N . LYS A 1 198 ? 16.345 -4.843 -13.550 1.00 82.12 198 LYS A N 1
ATOM 1573 C CA . LYS A 1 198 ? 15.672 -6.164 -13.479 1.00 82.12 198 LYS A CA 1
ATOM 1574 C C . LYS A 1 198 ? 14.135 -6.079 -13.481 1.00 82.12 198 LYS A C 1
ATOM 1576 O O . LYS A 1 198 ? 13.472 -6.933 -14.071 1.00 82.12 198 LYS A O 1
ATOM 1581 N N . TYR A 1 199 ? 13.578 -5.065 -12.818 1.00 89.88 199 TYR A N 1
ATOM 1582 C CA . TYR A 1 199 ? 12.135 -4.850 -12.700 1.00 89.88 199 TYR A CA 1
ATOM 1583 C C . TYR A 1 199 ? 11.585 -3.761 -13.635 1.00 89.88 199 TYR A C 1
ATOM 1585 O O . TYR A 1 199 ? 10.396 -3.487 -13.583 1.00 89.88 199 TYR A O 1
ATOM 1593 N N . GLN A 1 200 ? 12.389 -3.193 -14.543 1.00 90.25 200 GLN A N 1
ATOM 1594 C CA . GLN A 1 200 ? 11.957 -2.164 -15.504 1.00 90.25 200 GLN A CA 1
ATOM 1595 C C . GLN A 1 200 ? 10.738 -2.596 -16.328 1.00 90.25 200 GLN A C 1
ATOM 1597 O O . GLN A 1 200 ? 9.855 -1.790 -16.597 1.00 90.25 200 GLN A O 1
ATOM 1602 N N . LYS A 1 201 ? 10.644 -3.884 -16.676 1.00 91.62 201 LYS A N 1
ATOM 1603 C CA . LYS A 1 201 ? 9.497 -4.458 -17.399 1.00 91.62 201 LYS A CA 1
ATOM 1604 C C . LYS A 1 201 ? 8.155 -4.389 -16.648 1.00 91.62 201 LYS A C 1
ATOM 1606 O O . LYS A 1 201 ? 7.127 -4.692 -17.247 1.00 91.62 201 LYS A O 1
ATOM 1611 N N . TYR A 1 202 ? 8.179 -4.047 -15.358 1.00 95.06 202 TYR A N 1
ATOM 1612 C CA . TYR A 1 202 ? 7.012 -3.898 -14.484 1.00 95.06 202 TYR A CA 1
ATOM 1613 C C . TYR A 1 202 ? 6.626 -2.433 -14.231 1.00 95.06 202 TYR A C 1
ATOM 1615 O O . TYR A 1 202 ? 5.682 -2.179 -13.485 1.00 95.06 202 TYR A O 1
ATOM 1623 N N . LEU A 1 203 ? 7.338 -1.473 -14.830 1.00 94.94 203 LEU A N 1
ATOM 1624 C CA . LEU A 1 203 ? 7.027 -0.052 -14.698 1.00 94.94 203 LEU A CA 1
ATOM 1625 C C . LEU A 1 203 ? 5.627 0.243 -15.258 1.00 94.94 203 LEU A C 1
ATOM 1627 O O . LEU A 1 203 ? 5.363 -0.038 -16.425 1.00 94.94 203 LEU A O 1
ATOM 1631 N N . ASN A 1 204 ? 4.754 0.814 -14.425 1.00 94.44 204 ASN A N 1
ATOM 1632 C CA . ASN A 1 204 ? 3.379 1.216 -14.743 1.00 94.44 204 ASN A CA 1
ATOM 1633 C C . ASN A 1 204 ? 2.531 0.118 -15.419 1.00 94.44 204 ASN A C 1
ATOM 1635 O O . ASN A 1 204 ? 1.605 0.416 -16.169 1.00 94.44 204 ASN A O 1
ATOM 1639 N N . ARG A 1 205 ? 2.831 -1.160 -15.150 1.00 94.56 205 ARG A N 1
ATOM 1640 C CA . ARG A 1 205 ? 2.081 -2.326 -15.645 1.00 94.56 205 ARG A CA 1
ATOM 1641 C C . ARG A 1 205 ? 0.755 -2.559 -14.906 1.00 94.56 205 ARG A C 1
ATOM 1643 O O . ARG A 1 205 ? 0.536 -3.620 -14.322 1.00 94.56 205 ARG A O 1
ATOM 1650 N N . TRP A 1 206 ? -0.128 -1.558 -14.912 1.00 93.00 206 TRP A N 1
ATOM 1651 C CA . TRP A 1 206 ? -1.476 -1.634 -14.319 1.00 93.00 206 TRP A CA 1
ATOM 1652 C C . TRP A 1 206 ? -2.341 -2.725 -14.958 1.00 93.00 206 TRP A C 1
ATOM 1654 O O . TRP A 1 206 ? -3.221 -3.289 -14.310 1.00 93.00 206 TRP A O 1
ATOM 1664 N N . ASP A 1 207 ? -2.017 -3.102 -16.195 1.00 91.06 207 ASP A N 1
ATOM 1665 C CA . ASP A 1 207 ? -2.604 -4.230 -16.913 1.00 91.06 207 ASP A CA 1
ATOM 1666 C C . ASP A 1 207 ? -2.424 -5.580 -16.199 1.00 91.06 207 ASP A C 1
ATOM 1668 O O . ASP A 1 207 ? -3.195 -6.500 -16.438 1.00 91.06 207 ASP A O 1
ATOM 1672 N N . LEU A 1 208 ? -1.456 -5.716 -15.287 1.00 90.94 208 LEU A N 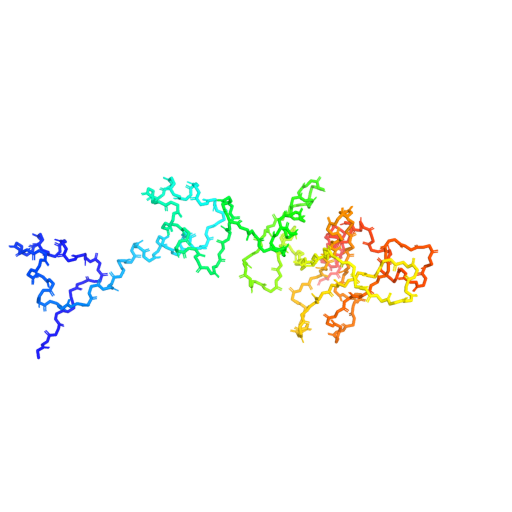1
ATOM 1673 C CA . LEU A 1 208 ? -1.299 -6.932 -14.479 1.00 90.94 208 LEU A CA 1
ATOM 1674 C C . LEU A 1 208 ? -2.361 -7.066 -13.379 1.00 90.94 208 LEU A C 1
ATOM 1676 O O . LEU A 1 208 ? -2.554 -8.162 -12.860 1.00 90.94 208 LEU A O 1
ATOM 1680 N N . ILE A 1 209 ? -3.043 -5.973 -13.031 1.00 91.62 209 ILE A N 1
ATOM 1681 C CA . ILE A 1 209 ? -4.164 -5.967 -12.084 1.00 91.62 209 ILE A CA 1
ATOM 1682 C C . ILE A 1 209 ? -5.470 -6.198 -12.846 1.00 91.62 209 ILE A C 1
ATOM 1684 O O . ILE A 1 209 ? -6.286 -7.019 -12.441 1.00 91.62 209 ILE A O 1
ATOM 1688 N N . THR A 1 210 ? -5.644 -5.540 -13.997 1.00 83.31 210 THR A N 1
ATOM 1689 C CA . THR A 1 210 ? -6.867 -5.675 -14.803 1.00 83.31 210 THR A CA 1
ATOM 1690 C C . THR A 1 210 ? -6.905 -6.979 -15.607 1.00 83.31 210 THR A C 1
ATOM 1692 O O . THR A 1 210 ? -7.961 -7.596 -15.725 1.00 83.31 210 THR A O 1
ATOM 1695 N N . GLY A 1 211 ? -5.766 -7.459 -16.113 1.00 63.69 211 GLY A N 1
ATOM 1696 C CA . GLY A 1 211 ? -5.654 -8.669 -16.935 1.00 63.69 211 GLY A CA 1
ATOM 1697 C C . GLY A 1 211 ? -5.895 -9.980 -16.182 1.00 63.69 211 GLY A C 1
ATOM 1698 O O . GLY A 1 211 ? -6.340 -10.951 -16.790 1.00 63.69 211 GLY A O 1
ATOM 1699 N N . ALA A 1 212 ? -5.702 -10.001 -14.858 1.00 53.91 212 ALA A N 1
ATOM 1700 C CA . ALA A 1 212 ? -5.963 -11.176 -14.020 1.00 53.91 212 ALA A CA 1
ATOM 1701 C C . ALA A 1 212 ? -7.438 -11.634 -14.057 1.00 53.91 212 ALA A C 1
ATOM 1703 O O . ALA A 1 212 ? -7.720 -12.819 -13.874 1.00 53.91 212 ALA A O 1
ATOM 1704 N N . THR A 1 213 ? -8.366 -10.726 -14.381 1.00 46.12 213 THR A N 1
ATOM 1705 C CA . THR A 1 213 ? -9.797 -11.039 -14.535 1.00 46.12 213 THR A CA 1
ATOM 1706 C C . THR A 1 213 ? -10.132 -11.767 -15.846 1.00 46.12 213 THR A C 1
ATOM 1708 O O . THR A 1 213 ? -11.138 -12.478 -15.918 1.00 46.12 213 THR A O 1
ATOM 1711 N N . ASN A 1 214 ? -9.294 -11.646 -16.885 1.00 41.34 214 ASN A N 1
ATOM 1712 C CA . ASN A 1 214 ? -9.552 -12.252 -18.197 1.00 41.34 214 ASN A CA 1
ATOM 1713 C C . ASN A 1 214 ? -9.084 -13.713 -18.287 1.00 41.34 214 ASN A C 1
ATOM 1715 O O . ASN A 1 214 ? -9.786 -14.535 -18.879 1.00 41.34 214 ASN A O 1
ATOM 1719 N N . ASP A 1 215 ? -7.962 -14.063 -17.654 1.00 45.91 215 ASP A N 1
ATOM 1720 C CA . ASP A 1 215 ? -7.421 -15.430 -17.715 1.00 45.91 215 ASP A CA 1
ATOM 1721 C C . ASP A 1 215 ? -8.263 -16.432 -16.901 1.00 45.91 215 ASP A C 1
ATOM 1723 O O . ASP A 1 215 ? -8.425 -17.589 -17.299 1.00 45.91 215 ASP A O 1
ATOM 1727 N N . LYS A 1 216 ? -8.890 -15.997 -15.797 1.00 46.56 216 LYS A N 1
ATOM 1728 C CA . LYS A 1 216 ? -9.740 -16.874 -14.971 1.00 46.56 216 LYS A CA 1
ATOM 1729 C C . LYS A 1 216 ? -11.125 -17.133 -15.562 1.00 46.56 216 LYS A C 1
ATOM 1731 O O . LYS A 1 216 ? -11.585 -18.277 -15.533 1.00 46.56 216 LYS A O 1
ATOM 1736 N N . LYS A 1 217 ? -11.742 -16.132 -16.207 1.00 44.41 217 LYS A N 1
ATOM 1737 C CA . LYS A 1 217 ? -12.994 -16.324 -16.968 1.00 44.41 217 LYS A CA 1
ATOM 1738 C C . LYS A 1 217 ? -12.832 -17.301 -18.137 1.00 44.41 217 LYS A C 1
ATOM 1740 O O . LYS A 1 217 ? -13.814 -17.921 -18.543 1.00 44.41 217 LYS A O 1
ATOM 1745 N N . GLN A 1 218 ? -11.620 -17.467 -18.673 1.00 42.22 218 GLN A N 1
ATOM 1746 C CA . GLN A 1 218 ? -11.333 -18.524 -19.646 1.00 42.22 218 GLN A CA 1
ATOM 1747 C C . GLN A 1 218 ? -11.164 -19.899 -18.987 1.00 42.22 218 GLN A C 1
ATOM 1749 O O . GLN A 1 218 ? -11.673 -20.874 -19.530 1.00 42.22 218 GLN A O 1
ATOM 1754 N N . SER A 1 219 ? -10.540 -19.999 -17.806 1.00 46.06 219 SER A N 1
ATOM 1755 C CA . SER A 1 219 ? -10.395 -21.291 -17.112 1.00 46.06 219 SER A CA 1
ATOM 1756 C C . SER A 1 219 ? -11.709 -21.869 -16.565 1.00 46.06 219 SER A C 1
ATOM 1758 O O . SER A 1 219 ? -11.878 -23.087 -16.563 1.00 46.06 219 SER A O 1
ATOM 1760 N N . GLU A 1 220 ? -12.674 -21.027 -16.178 1.00 47.56 220 GLU A N 1
ATOM 1761 C CA . GLU A 1 220 ? -14.003 -21.485 -15.732 1.00 47.56 220 GLU A CA 1
ATOM 1762 C C . GLU A 1 220 ? -14.919 -21.902 -16.895 1.00 47.56 220 GLU A C 1
ATOM 1764 O O . GLU A 1 220 ? -15.869 -22.650 -16.694 1.00 47.56 220 GLU A O 1
ATOM 1769 N N . ARG A 1 221 ? -14.614 -21.490 -18.134 1.00 46.91 221 ARG A N 1
ATOM 1770 C CA . ARG A 1 221 ? -15.344 -21.925 -19.341 1.00 46.91 221 ARG A CA 1
ATOM 1771 C C . ARG A 1 221 ? -14.837 -23.244 -19.937 1.00 46.91 221 ARG A C 1
ATOM 1773 O O . ARG A 1 221 ? -15.431 -23.721 -20.899 1.00 46.91 221 ARG A O 1
ATOM 1780 N N . ILE A 1 222 ? -13.749 -23.813 -19.408 1.00 48.12 222 ILE A N 1
ATOM 1781 C CA . ILE A 1 222 ? -13.092 -25.024 -19.947 1.00 48.12 222 ILE A CA 1
ATOM 1782 C C . ILE A 1 222 ? -13.156 -26.203 -18.953 1.00 48.12 222 ILE A C 1
ATOM 1784 O O . ILE A 1 222 ? -12.562 -27.250 -19.185 1.00 48.12 222 ILE A O 1
ATOM 1788 N N . SER A 1 223 ? -13.913 -26.083 -17.861 1.00 35.22 223 SER A N 1
ATOM 1789 C CA . SER A 1 223 ? -14.202 -27.230 -16.992 1.00 35.22 223 SER A CA 1
ATOM 1790 C C . SER A 1 223 ? -15.558 -27.840 -17.394 1.00 35.22 223 SER A C 1
ATOM 1792 O O . SER A 1 223 ? -16.570 -27.167 -17.197 1.00 35.22 223 SER A O 1
ATOM 1794 N N . PRO A 1 224 ? -15.586 -29.030 -18.033 1.00 43.62 224 PRO A N 1
ATOM 1795 C CA . PRO A 1 224 ? -16.818 -29.741 -18.385 1.00 43.62 224 PRO A CA 1
ATOM 1796 C C . PRO A 1 224 ? -17.567 -30.281 -17.161 1.00 43.62 224 PRO A C 1
ATOM 1798 O O . PRO A 1 224 ? -16.908 -30.571 -16.134 1.00 43.62 224 PRO A O 1
#

Foldseek 3Di:
DDQDPDDQADALCRVCVVVVHDSVVSCVRNDPPPPSPGPVNVVLLVCLLPDPDALVVSCVVVVHDSVVSCVSNPPKDDDPDDDDDDPQVVQLVVVCVVCVVVVWDKDADIDVQLAGMDTPVHFGEHEWEWAAFDDDPDDPFGKTKTFQDQALPDCSGQWYWYADPVVRKTFIGGPVNDDRRDGMDIAGPPDPDVVRPVRVVRIVPCVVVVVVVVVVVVVVVPDD

Sequence (224 aa):
MMRLRFGERMSLAEIGQEFGVSRERVRQIIGNSGRVLSEAIRERNEEIENSISTTPALAKKYGLSEGHISGIRSGKYHMIAGGNARKGEIVERHVSWVLSENGIDNELMPTGHPFDILALDEIRIDVKGAFTTSKTSNCVSPLWHFHMGKNRRGKYCDVFICVIWDTKEYFIIPDSALKRSQTDIYFCWPTKRPTMGKYQKYLNRWDLITGATNDKKQSERISP

pLDDT: mean 75.8, std 17.27, range [31.27, 96.88]